Protein AF-A0A1W9J7W6-F1 (afdb_monomer)

Secondary structure (DSSP, 8-state):
-HHHHHHHHHS-TT-EEEEE-SSS---PPPHHHHHHH-S--HHHHHHHHHHHHHHHHHHHTTT--S---PBPTTT--B-PPTTEEEEEEEEE-SS-EEEEEEEEETTT-S--EEEEEES----GGGGGGT--HHHHHHHHTS-HHHHHHHHHHHHHHHHHHHHHH----GGGEEEEE-SS-TTEEEEEETTSSSS-EEEEEEEEETTEEEEEEEPPP-

Radius of gyration: 17.04 Å; Cα contacts (8 Å, |Δi|>4): 408; chains: 1; bounding box: 47×34×44 Å

Foldseek 3Di:
DVVVVVVVVFDDPQKQKFKDWLDDDDDDADPQQDVLVDDDDPVVNSLSRVQVVRQQVSVVVVVRHDDHQGQDPPLRATDDPPQKEKEKEWEDDPPTIMIMMMMGGCVQFVFKFKYKYFDDQPDPVCCVQQADPVSVVVLVVDDPVVNSVSSQLLVRQLNRVCNGPVDPRNNQWDWADDPPDRQWTKIDGRPDDDDDIWIKGWDDDDGMIMIMITGDDD

pLDDT: mean 88.75, std 11.16, range [43.78, 98.44]

Sequence (218 aa):
MQIEHLWQQILPANVCLSVCSLKDHSLPLTQAELDSIGLVGTRRLAEMASGRMMAKTALASMHIDDVDIVKDKLTGAPIWPKDIVGSITHSTDLSNSHVAAVVAKKIEISSLGIDAELAGDIHHSLWEMFLSQDELSWVNSKSNAEKSLLVRKIWGLKESAIKASGQLDMLCWRVNPTISDSDSFELIFGGGERGNSFVGKAICHDNITLAAVYPEYN

Mean predicted aligned error: 5.21 Å

Solvent-accessible surface area (backbone atoms only — not comparable to full-atom values): 12086 Å² total; per-residue (Å²): 111,76,68,58,52,56,49,60,74,49,47,64,91,77,50,34,71,25,75,49,56,83,63,94,75,87,61,78,67,50,70,67,30,45,66,42,66,54,94,67,58,72,70,59,47,51,52,56,32,48,26,48,46,25,38,48,53,16,33,42,79,72,75,46,68,98,74,75,65,30,38,38,88,87,79,63,44,74,44,63,60,89,68,43,31,48,31,61,27,64,29,78,60,98,88,52,39,42,30,33,9,39,32,33,48,30,89,83,44,84,36,32,10,39,25,44,44,60,71,68,79,78,56,76,89,52,43,76,72,47,40,46,74,66,50,45,51,56,44,68,74,47,55,75,74,54,27,56,52,50,54,51,40,53,48,26,37,37,54,1,43,23,61,33,68,69,52,81,59,38,65,43,49,39,79,42,80,43,94,89,37,96,44,36,29,42,34,33,36,72,75,66,84,92,49,74,58,28,42,27,23,37,52,76,55,95,59,35,35,41,13,26,22,31,63,73,80,133

Structure (mmCIF, N/CA/C/O backbone):
data_AF-A0A1W9J7W6-F1
#
_entry.id   AF-A0A1W9J7W6-F1
#
loop_
_atom_site.group_PDB
_atom_site.id
_atom_site.type_symbol
_atom_site.label_atom_id
_atom_site.label_alt_id
_atom_site.label_comp_id
_atom_site.label_asym_id
_atom_site.label_entity_id
_atom_site.label_seq_id
_atom_site.pdbx_PDB_ins_code
_atom_site.Cartn_x
_atom_site.Cartn_y
_atom_site.Cartn_z
_atom_site.occupancy
_atom_site.B_iso_or_equiv
_atom_site.auth_seq_id
_atom_site.auth_comp_id
_atom_site.auth_asym_id
_atom_site.auth_atom_id
_atom_site.pdbx_PDB_model_num
ATOM 1 N N . MET A 1 1 ? 13.316 -10.293 7.315 1.00 58.56 1 MET A N 1
ATOM 2 C CA . MET A 1 1 ? 12.831 -11.431 8.126 1.00 58.56 1 MET A CA 1
ATOM 3 C C . MET A 1 1 ? 11.616 -11.081 8.983 1.00 58.56 1 MET A C 1
ATOM 5 O O . MET A 1 1 ? 10.556 -11.566 8.635 1.00 58.56 1 MET A O 1
ATOM 9 N N . GLN A 1 2 ? 11.678 -10.231 10.022 1.00 80.69 2 GLN A N 1
ATOM 10 C CA . GLN A 1 2 ? 10.476 -9.979 10.852 1.00 80.69 2 GLN A CA 1
ATOM 11 C C . GLN A 1 2 ? 9.353 -9.222 10.109 1.00 80.69 2 GLN A C 1
ATOM 13 O O . GLN A 1 2 ? 8.207 -9.648 10.144 1.00 80.69 2 GLN A O 1
ATOM 18 N N . ILE A 1 3 ? 9.672 -8.148 9.377 1.00 86.94 3 ILE A N 1
ATOM 19 C CA . ILE A 1 3 ? 8.653 -7.331 8.686 1.00 86.94 3 ILE A CA 1
ATOM 20 C C . ILE A 1 3 ? 8.024 -8.011 7.463 1.00 86.94 3 ILE A C 1
ATOM 22 O O . ILE A 1 3 ? 6.862 -7.797 7.143 1.00 86.94 3 ILE A O 1
ATOM 26 N N . GLU A 1 4 ? 8.793 -8.857 6.786 1.00 90.88 4 GLU A N 1
ATOM 27 C CA . GLU A 1 4 ? 8.318 -9.659 5.660 1.00 90.88 4 GLU A CA 1
ATOM 28 C C . GLU A 1 4 ? 7.249 -10.655 6.116 1.00 90.88 4 GLU A C 1
ATOM 30 O O . GLU A 1 4 ? 6.219 -10.800 5.466 1.00 90.88 4 GLU A O 1
ATOM 35 N N . HIS A 1 5 ? 7.451 -11.265 7.287 1.00 91.81 5 HIS A N 1
ATOM 36 C CA . HIS A 1 5 ? 6.466 -12.153 7.888 1.00 91.81 5 HIS A CA 1
ATOM 37 C C . HIS A 1 5 ? 5.154 -11.426 8.222 1.00 91.81 5 HIS A C 1
ATOM 39 O O . HIS A 1 5 ? 4.083 -11.974 7.989 1.00 91.81 5 HIS A O 1
ATOM 45 N N . LEU A 1 6 ? 5.216 -10.177 8.700 1.00 93.06 6 LEU A N 1
ATOM 46 C CA . LEU A 1 6 ? 4.014 -9.372 8.955 1.00 93.06 6 LEU A CA 1
ATOM 47 C C . LEU A 1 6 ? 3.230 -9.088 7.668 1.00 93.06 6 LEU A C 1
ATOM 49 O O . LEU A 1 6 ? 2.009 -9.209 7.651 1.00 93.06 6 LEU A O 1
ATOM 53 N N . TRP A 1 7 ? 3.919 -8.767 6.570 1.00 95.38 7 TRP A N 1
ATOM 54 C CA . TRP A 1 7 ? 3.267 -8.620 5.267 1.00 95.38 7 TRP A CA 1
ATOM 55 C C . TRP A 1 7 ? 2.590 -9.910 4.806 1.00 95.38 7 TRP A C 1
ATOM 57 O O . TRP A 1 7 ? 1.451 -9.871 4.348 1.00 95.38 7 TRP A O 1
ATOM 67 N N . GLN A 1 8 ? 3.257 -11.055 4.955 1.00 94.25 8 GLN A N 1
ATOM 68 C CA . GLN A 1 8 ? 2.705 -12.358 4.572 1.00 94.25 8 GLN A CA 1
ATOM 69 C C . GLN A 1 8 ? 1.417 -12.715 5.334 1.00 94.25 8 GLN A C 1
ATOM 71 O O . GLN A 1 8 ? 0.597 -13.458 4.808 1.00 94.25 8 GLN A O 1
ATOM 76 N N . GLN A 1 9 ? 1.206 -12.180 6.543 1.00 93.31 9 GLN A N 1
ATOM 77 C CA . GLN A 1 9 ? -0.033 -12.393 7.304 1.00 93.31 9 GLN A CA 1
ATOM 78 C C . GLN A 1 9 ? -1.235 -11.633 6.717 1.00 93.31 9 GLN A C 1
ATOM 80 O O . GLN A 1 9 ? -2.377 -12.086 6.841 1.00 93.31 9 GLN A O 1
ATOM 85 N N . ILE A 1 10 ? -0.992 -10.483 6.077 1.00 94.88 10 ILE A N 1
ATOM 86 C CA . ILE A 1 10 ? -2.054 -9.613 5.551 1.00 94.88 10 ILE A CA 1
ATOM 87 C C . ILE A 1 10 ? -2.259 -9.726 4.040 1.00 94.88 10 ILE A C 1
ATOM 89 O O . ILE A 1 10 ? -3.310 -9.321 3.541 1.00 94.88 10 ILE A O 1
ATOM 93 N N . LEU A 1 11 ? -1.293 -10.291 3.315 1.00 95.38 11 LEU A N 1
ATOM 94 C CA . LEU A 1 11 ? -1.350 -10.460 1.866 1.00 95.38 11 LEU A CA 1
ATOM 95 C C . LEU A 1 11 ? -1.974 -11.805 1.451 1.00 95.38 11 LEU A C 1
ATOM 97 O O . LEU A 1 11 ? -1.815 -12.809 2.146 1.00 95.38 11 LEU A O 1
ATOM 101 N N . PRO A 1 12 ? -2.646 -11.858 0.289 1.00 92.62 12 PRO A N 1
ATOM 102 C CA . PRO A 1 12 ? -3.051 -13.111 -0.341 1.00 92.62 12 PRO A CA 1
ATOM 103 C C . PRO A 1 12 ? -1.852 -13.986 -0.736 1.00 92.62 12 PRO A C 1
ATOM 105 O O . PRO A 1 12 ? -0.786 -13.477 -1.079 1.00 92.62 12 PRO A O 1
ATOM 108 N N . ALA A 1 13 ? -2.042 -15.308 -0.770 1.00 91.06 13 ALA A N 1
ATOM 109 C CA . ALA A 1 13 ? -0.972 -16.271 -1.065 1.00 91.06 13 ALA A CA 1
ATOM 110 C C . ALA A 1 13 ? -0.401 -16.175 -2.496 1.00 91.06 13 ALA A C 1
ATOM 112 O O . ALA A 1 13 ? 0.728 -16.583 -2.743 1.00 91.06 13 ALA A O 1
ATOM 113 N N . ASN A 1 14 ? -1.178 -15.646 -3.439 1.00 91.12 14 ASN A N 1
ATOM 114 C CA . ASN A 1 14 ? -0.833 -15.460 -4.852 1.00 91.12 14 ASN A CA 1
ATOM 115 C C . ASN A 1 14 ? -0.112 -14.127 -5.142 1.00 91.12 14 ASN A C 1
ATOM 117 O O . ASN A 1 14 ? 0.034 -13.743 -6.301 1.00 91.12 14 ASN A O 1
ATOM 121 N N . VAL A 1 15 ? 0.319 -13.402 -4.108 1.00 96.25 15 VAL A N 1
ATOM 122 C CA . VAL A 1 15 ? 1.053 -12.141 -4.248 1.00 96.25 15 VAL A CA 1
ATOM 123 C C . VAL A 1 15 ? 2.549 -12.368 -4.067 1.00 96.25 15 VAL A C 1
ATOM 125 O O . VAL A 1 15 ? 2.998 -12.904 -3.055 1.00 96.25 15 VAL A O 1
ATOM 128 N N . CYS A 1 16 ? 3.335 -11.872 -5.019 1.00 97.62 16 CYS A N 1
ATOM 129 C CA . CYS A 1 16 ? 4.780 -11.784 -4.888 1.00 97.62 16 CYS A CA 1
ATOM 130 C C . CYS A 1 16 ? 5.152 -10.506 -4.132 1.00 97.62 16 CYS A C 1
ATOM 132 O O . CYS A 1 16 ? 4.802 -9.402 -4.553 1.00 97.62 16 CYS A O 1
ATOM 134 N N . LEU A 1 17 ? 5.876 -10.658 -3.025 1.00 97.69 17 LEU A N 1
ATOM 135 C CA . LEU A 1 17 ? 6.319 -9.575 -2.149 1.00 97.69 17 LEU A CA 1
ATOM 136 C C . LEU A 1 17 ? 7.834 -9.391 -2.255 1.00 97.69 17 LEU A C 1
ATOM 138 O O . LEU A 1 17 ? 8.586 -10.361 -2.199 1.00 97.69 17 LEU A O 1
ATOM 142 N N . SER A 1 18 ? 8.283 -8.139 -2.303 1.00 95.31 18 SER A N 1
ATOM 143 C CA . SER A 1 18 ? 9.678 -7.774 -2.053 1.00 95.31 18 SER A CA 1
ATOM 144 C C . SER A 1 18 ? 9.743 -6.624 -1.058 1.00 95.31 18 SER A C 1
ATOM 146 O O . SER A 1 18 ? 8.987 -5.656 -1.169 1.00 95.31 18 SER A O 1
ATOM 148 N N . VAL A 1 19 ? 10.666 -6.711 -0.098 1.00 93.31 19 VAL A N 1
ATOM 149 C CA . VAL A 1 19 ? 10.875 -5.689 0.936 1.00 93.31 19 VAL A CA 1
ATOM 150 C C . VAL A 1 19 ? 12.352 -5.357 1.100 1.00 93.31 19 VAL A C 1
ATOM 152 O O . VAL A 1 19 ? 13.207 -6.238 1.030 1.00 93.31 19 VAL A O 1
ATOM 155 N N . CYS A 1 20 ? 12.657 -4.094 1.381 1.00 87.69 20 CYS A N 1
ATOM 156 C CA . CYS A 1 20 ? 13.991 -3.671 1.791 1.00 87.69 20 CYS A CA 1
ATOM 157 C C . CYS A 1 20 ? 13.926 -2.518 2.795 1.00 87.69 20 CYS A C 1
ATOM 159 O O . CYS A 1 20 ? 12.897 -1.867 2.978 1.00 87.69 20 CYS A O 1
ATOM 161 N N . SER A 1 21 ? 15.061 -2.257 3.441 1.00 81.38 21 SER A N 1
ATOM 162 C CA . SER A 1 21 ? 15.294 -0.978 4.105 1.00 81.38 21 SER A CA 1
ATOM 163 C C . SER A 1 21 ? 15.970 -0.033 3.112 1.00 81.38 21 SER A C 1
ATOM 165 O O . SER A 1 21 ? 16.772 -0.493 2.296 1.00 81.38 21 SER A O 1
ATOM 167 N N . LEU A 1 22 ? 15.697 1.278 3.173 1.00 71.69 22 LEU A N 1
ATOM 168 C CA . LEU A 1 22 ? 16.529 2.262 2.465 1.00 71.69 22 LEU A CA 1
ATOM 169 C C . LEU A 1 22 ? 17.878 2.353 3.182 1.00 71.69 22 LEU A C 1
ATOM 171 O O . LEU A 1 22 ? 18.111 3.250 3.992 1.00 71.69 22 LEU A O 1
ATOM 175 N N . LYS A 1 23 ? 18.746 1.386 2.908 1.00 58.72 23 LYS A N 1
ATOM 176 C CA . LYS A 1 23 ? 20.168 1.409 3.223 1.00 58.72 23 LYS A CA 1
ATOM 177 C C . LYS A 1 23 ? 20.884 0.996 1.947 1.00 58.72 23 LYS A C 1
ATOM 179 O O . LYS A 1 23 ? 20.928 -0.182 1.628 1.00 58.72 23 LYS A O 1
ATOM 184 N N . ASP A 1 24 ? 21.328 1.995 1.191 1.00 52.78 24 ASP A N 1
ATOM 185 C CA . ASP A 1 24 ? 22.253 1.886 0.058 1.00 52.78 24 ASP A CA 1
ATOM 186 C C . ASP A 1 24 ? 22.088 0.645 -0.833 1.00 52.78 24 ASP A C 1
ATOM 188 O O . ASP A 1 24 ? 22.956 -0.226 -0.896 1.00 52.78 24 ASP A O 1
ATOM 192 N N . HIS A 1 25 ? 20.991 0.594 -1.591 1.00 53.25 25 HIS A N 1
ATOM 193 C CA . HIS A 1 25 ? 20.869 -0.346 -2.699 1.00 53.25 25 HIS A CA 1
ATOM 194 C C . HIS A 1 25 ? 20.781 0.404 -4.029 1.00 53.25 25 HIS A C 1
ATOM 196 O O . HIS A 1 25 ? 19.901 1.237 -4.245 1.00 53.25 25 HIS A O 1
ATOM 202 N N . SER A 1 26 ? 21.702 0.081 -4.937 1.00 52.16 26 SER A N 1
ATOM 203 C CA . SER A 1 26 ? 21.757 0.568 -6.311 1.00 52.16 26 SER A CA 1
ATOM 204 C C . SER A 1 26 ? 21.281 -0.510 -7.288 1.00 52.16 26 SER A C 1
ATOM 206 O O . SER A 1 26 ? 22.022 -1.405 -7.678 1.00 52.16 26 SER A O 1
ATOM 208 N N . LEU A 1 27 ? 20.046 -0.363 -7.758 1.00 59.06 27 LEU A N 1
ATOM 209 C CA . LEU A 1 27 ? 19.722 -0.583 -9.161 1.00 59.06 27 LEU A CA 1
ATOM 210 C C . LEU A 1 27 ? 19.299 0.795 -9.665 1.00 59.06 27 LEU A C 1
ATOM 212 O O . LEU A 1 27 ? 18.329 1.349 -9.140 1.00 59.06 27 LEU A O 1
ATOM 216 N N . PRO A 1 28 ? 20.062 1.416 -10.576 1.00 76.56 28 PRO A N 1
ATOM 217 C CA . PRO A 1 28 ? 19.708 2.729 -11.074 1.00 76.56 28 PRO A CA 1
ATOM 218 C C . PRO A 1 28 ? 18.352 2.657 -11.777 1.00 76.56 28 PRO A C 1
ATOM 220 O O . PRO A 1 28 ? 18.024 1.676 -12.445 1.00 76.56 28 PRO A O 1
ATOM 223 N N . LEU A 1 29 ? 17.575 3.723 -11.615 1.00 89.12 29 LEU A N 1
ATOM 224 C CA . LEU A 1 29 ? 16.422 3.986 -12.464 1.00 89.12 29 LEU A CA 1
ATOM 225 C C . LEU A 1 29 ? 16.883 3.987 -13.923 1.00 89.12 29 LEU A C 1
ATOM 227 O O . LEU A 1 29 ? 17.935 4.553 -14.238 1.00 89.12 29 LEU A O 1
ATOM 231 N N . THR A 1 30 ? 16.104 3.379 -14.810 1.00 93.56 30 THR A N 1
ATOM 232 C CA . THR A 1 30 ? 16.376 3.494 -16.246 1.00 93.56 30 THR A CA 1
ATOM 233 C C . THR A 1 30 ? 16.103 4.919 -16.721 1.00 93.56 30 THR A C 1
ATOM 235 O O . THR A 1 30 ? 15.456 5.713 -16.030 1.00 93.56 30 THR A O 1
ATOM 238 N N . GLN A 1 31 ? 16.574 5.264 -17.922 1.00 93.94 31 GLN A N 1
ATOM 239 C CA . GLN A 1 31 ? 16.314 6.591 -18.480 1.00 93.94 31 GLN A CA 1
ATOM 240 C C . GLN A 1 31 ? 14.807 6.857 -18.621 1.00 93.94 31 GLN A C 1
ATOM 242 O O . GLN A 1 31 ? 14.344 7.931 -18.254 1.00 93.94 31 GLN A O 1
ATOM 247 N N . ALA A 1 32 ? 14.028 5.861 -19.056 1.00 95.69 32 ALA A N 1
ATOM 248 C CA . ALA A 1 32 ? 12.575 5.984 -19.164 1.00 95.69 32 ALA A CA 1
ATOM 249 C C . ALA A 1 32 ? 11.912 6.243 -17.800 1.00 95.69 32 ALA A C 1
ATOM 251 O O . ALA A 1 32 ? 11.001 7.068 -17.684 1.00 95.69 32 ALA A O 1
ATOM 252 N N . GLU A 1 33 ? 12.385 5.577 -16.742 1.00 95.94 33 GLU A N 1
ATOM 253 C CA . GLU A 1 33 ? 11.897 5.814 -15.385 1.00 95.94 33 GLU A CA 1
ATOM 254 C C . GLU A 1 33 ? 12.252 7.223 -14.905 1.00 95.94 33 GLU A C 1
ATOM 256 O O . GLU A 1 33 ? 11.359 7.930 -14.435 1.00 95.94 33 GLU A O 1
ATOM 261 N N . LEU A 1 34 ? 13.502 7.663 -15.083 1.00 94.56 34 LEU A N 1
ATOM 262 C CA . LEU A 1 34 ? 13.949 9.021 -14.747 1.00 94.56 34 LEU A CA 1
ATOM 263 C C . LEU A 1 34 ? 13.117 10.088 -15.467 1.00 94.56 34 LEU A C 1
ATOM 265 O O . LEU A 1 34 ? 12.600 11.004 -14.821 1.00 94.56 34 LEU A O 1
ATOM 269 N N . ASP A 1 35 ? 12.917 9.927 -16.773 1.00 95.56 35 ASP A N 1
ATOM 270 C CA . ASP A 1 35 ? 12.142 10.854 -17.599 1.00 95.56 35 ASP A CA 1
ATOM 271 C C . ASP A 1 35 ? 10.680 10.928 -17.137 1.00 95.56 35 ASP A C 1
ATOM 273 O O . ASP A 1 35 ? 10.084 12.007 -17.094 1.00 95.56 35 ASP A O 1
ATOM 277 N N . SER A 1 36 ? 10.093 9.792 -16.741 1.00 96.38 36 SER A N 1
ATOM 278 C CA . SER A 1 36 ? 8.725 9.750 -16.210 1.00 96.38 36 SER A CA 1
ATOM 279 C C . SER A 1 36 ? 8.600 10.392 -14.822 1.00 96.38 36 SER A C 1
ATOM 281 O O . SER A 1 36 ? 7.564 10.976 -14.494 1.00 96.38 36 SER A O 1
ATOM 283 N N . ILE A 1 37 ? 9.643 10.298 -13.990 1.00 93.69 37 ILE A N 1
ATOM 284 C CA . ILE A 1 37 ? 9.665 10.855 -12.633 1.00 93.69 37 ILE A CA 1
ATOM 285 C C . ILE A 1 37 ? 9.761 12.381 -12.685 1.00 93.69 37 ILE A C 1
ATOM 287 O O . ILE A 1 37 ? 9.002 13.049 -11.971 1.00 93.69 37 ILE A O 1
ATOM 291 N N . GLY A 1 38 ? 10.629 12.907 -13.552 1.00 91.31 38 GLY A N 1
ATOM 292 C CA . GLY A 1 38 ? 10.946 14.329 -13.645 1.00 91.31 38 GLY A CA 1
ATOM 293 C C . GLY A 1 38 ? 11.847 14.814 -12.503 1.00 91.31 38 GLY A C 1
ATOM 294 O O . GLY A 1 38 ? 12.512 14.033 -11.825 1.00 91.31 38 GLY A O 1
ATOM 295 N N . LEU A 1 39 ? 11.877 16.130 -12.282 1.00 91.94 39 LEU A N 1
ATOM 296 C CA . LEU A 1 39 ? 12.694 16.735 -11.228 1.00 91.94 39 LEU A CA 1
ATOM 297 C C . LEU A 1 39 ? 12.044 16.543 -9.853 1.00 91.94 39 LEU A C 1
ATOM 299 O O . LEU A 1 39 ? 10.952 17.046 -9.594 1.00 91.94 39 LEU A O 1
ATOM 303 N N . VAL A 1 40 ? 12.745 15.849 -8.957 1.00 91.69 40 VAL A N 1
ATOM 304 C CA . VAL A 1 40 ? 12.354 15.642 -7.557 1.00 91.69 40 VAL A CA 1
ATOM 305 C C . VAL A 1 40 ? 13.575 15.787 -6.646 1.00 91.69 40 VAL A C 1
ATOM 307 O O . VAL A 1 40 ? 14.711 15.610 -7.082 1.00 91.69 40 VAL A O 1
ATOM 310 N N . GLY A 1 41 ? 13.362 16.114 -5.369 1.00 90.62 41 GLY A N 1
ATOM 311 C CA . GLY A 1 41 ? 14.454 16.202 -4.394 1.00 90.62 41 GLY A CA 1
ATOM 312 C C . GLY A 1 41 ? 15.118 14.845 -4.120 1.00 90.62 41 GLY A C 1
ATOM 313 O O . GLY A 1 41 ? 14.499 13.796 -4.291 1.00 90.62 41 GLY A O 1
ATOM 314 N N . THR A 1 42 ? 16.359 14.862 -3.625 1.00 87.69 42 THR A N 1
ATOM 315 C CA . THR A 1 42 ? 17.198 13.664 -3.419 1.00 87.69 42 THR A CA 1
ATOM 316 C C . THR A 1 42 ? 16.509 12.563 -2.612 1.00 87.69 42 THR A C 1
ATOM 318 O O . THR A 1 42 ? 16.531 11.401 -3.011 1.00 87.69 42 THR A O 1
ATOM 321 N N . ARG A 1 43 ? 15.844 12.922 -1.506 1.00 84.69 43 ARG A N 1
ATOM 322 C CA . ARG A 1 43 ? 15.106 11.957 -0.674 1.00 84.69 43 ARG A CA 1
ATOM 323 C C . ARG A 1 43 ? 13.987 11.274 -1.459 1.00 84.69 43 ARG A C 1
ATOM 325 O O . ARG A 1 43 ? 13.878 10.053 -1.435 1.00 84.69 43 ARG A O 1
ATOM 332 N N . ARG A 1 44 ? 13.197 12.056 -2.200 1.00 88.19 44 ARG A N 1
ATOM 333 C CA . ARG A 1 44 ? 12.094 11.526 -3.004 1.00 88.19 44 ARG A CA 1
ATOM 334 C C . ARG A 1 44 ? 12.602 10.633 -4.132 1.00 88.19 44 ARG A C 1
ATOM 336 O O . ARG A 1 44 ? 12.004 9.599 -4.408 1.00 88.19 44 ARG A O 1
ATOM 343 N N . LEU A 1 45 ? 13.718 11.001 -4.758 1.00 89.75 45 LEU A N 1
ATOM 344 C CA . LEU A 1 45 ? 14.353 10.168 -5.774 1.00 89.75 45 LEU A CA 1
ATOM 345 C C . LEU A 1 45 ? 14.774 8.807 -5.200 1.00 89.75 45 LEU A C 1
ATOM 347 O O . LEU A 1 45 ? 14.520 7.784 -5.831 1.00 89.75 45 LEU A O 1
ATOM 351 N N . ALA A 1 46 ? 15.347 8.784 -3.992 1.00 87.44 46 ALA A N 1
ATOM 352 C CA . ALA A 1 46 ? 15.755 7.550 -3.318 1.00 87.44 46 ALA A CA 1
ATOM 353 C C . ALA A 1 46 ? 14.561 6.632 -2.991 1.00 87.44 46 ALA A C 1
ATOM 355 O O . ALA A 1 46 ? 14.631 5.425 -3.234 1.00 87.44 46 ALA A O 1
ATOM 356 N N . GLU A 1 47 ? 13.447 7.196 -2.510 1.00 89.00 47 GLU A N 1
ATOM 357 C CA . GLU A 1 47 ? 12.187 6.464 -2.293 1.00 89.00 47 GLU A CA 1
ATOM 358 C C . GLU A 1 47 ? 11.664 5.852 -3.598 1.00 89.00 47 GLU A C 1
ATOM 360 O O . GLU A 1 47 ? 11.336 4.667 -3.659 1.00 89.00 47 GLU A O 1
ATOM 365 N N . MET A 1 48 ? 11.630 6.651 -4.668 1.00 90.75 48 MET A N 1
ATOM 366 C CA . MET A 1 48 ? 11.124 6.230 -5.974 1.00 90.75 48 MET A CA 1
ATOM 367 C C . MET A 1 48 ? 12.010 5.180 -6.651 1.00 90.75 48 MET A C 1
ATOM 369 O O . MET A 1 48 ? 11.475 4.306 -7.339 1.00 90.75 48 MET A O 1
ATOM 373 N N . ALA A 1 49 ? 13.328 5.251 -6.454 1.00 91.38 49 ALA A N 1
ATOM 374 C CA . ALA A 1 49 ? 14.291 4.260 -6.927 1.00 91.38 49 ALA A CA 1
ATOM 375 C C . ALA A 1 49 ? 14.164 2.941 -6.161 1.00 91.38 49 ALA A C 1
ATOM 377 O O . ALA A 1 49 ? 14.011 1.886 -6.772 1.00 91.38 49 ALA A O 1
ATOM 378 N N . SER A 1 50 ? 14.130 3.002 -4.831 1.00 90.69 50 SER A N 1
ATOM 379 C CA . SER A 1 50 ? 14.020 1.807 -3.986 1.00 90.69 50 SER A CA 1
ATOM 380 C C . SER A 1 50 ? 12.683 1.098 -4.185 1.00 90.69 50 SER A C 1
ATOM 382 O O . SER A 1 50 ? 12.637 -0.127 -4.275 1.00 90.69 50 SER A O 1
ATOM 384 N N . GLY A 1 51 ? 11.595 1.859 -4.338 1.00 93.50 51 GLY A N 1
ATOM 385 C CA . GLY A 1 51 ? 10.279 1.301 -4.644 1.00 93.50 51 GLY A CA 1
ATOM 386 C C . GLY A 1 51 ? 10.266 0.533 -5.966 1.00 93.50 51 GLY A C 1
ATOM 387 O O . GLY A 1 51 ? 9.761 -0.586 -6.023 1.00 93.50 51 GLY A O 1
ATOM 388 N N . ARG A 1 52 ? 10.877 1.095 -7.018 1.00 94.44 52 ARG A N 1
ATOM 389 C CA . ARG A 1 52 ? 10.998 0.427 -8.326 1.00 94.44 52 ARG A CA 1
ATOM 390 C C . ARG A 1 52 ? 11.920 -0.773 -8.287 1.00 94.44 52 ARG A C 1
ATOM 392 O O . ARG A 1 52 ? 11.614 -1.773 -8.921 1.00 94.44 52 ARG A O 1
ATOM 399 N N . MET A 1 53 ? 12.999 -0.706 -7.517 1.00 93.25 53 MET A N 1
ATOM 400 C CA . MET A 1 53 ? 13.858 -1.859 -7.284 1.00 93.25 53 MET A CA 1
ATOM 401 C C . MET A 1 53 ? 13.059 -3.014 -6.679 1.00 93.25 53 MET A C 1
ATOM 403 O O . MET A 1 53 ? 13.077 -4.106 -7.231 1.00 93.25 53 MET A O 1
ATOM 407 N N . MET A 1 54 ? 12.312 -2.771 -5.597 1.00 94.50 54 MET A N 1
ATOM 408 C CA . MET A 1 54 ? 11.481 -3.809 -4.976 1.00 94.50 54 MET A CA 1
ATOM 409 C C . MET A 1 54 ? 10.408 -4.323 -5.928 1.00 94.50 54 MET A C 1
ATOM 411 O O . MET A 1 54 ? 10.158 -5.522 -5.981 1.00 94.50 54 MET A O 1
ATOM 415 N N . ALA A 1 55 ? 9.808 -3.439 -6.720 1.00 96.44 55 ALA A N 1
ATOM 416 C CA . ALA A 1 55 ? 8.820 -3.837 -7.708 1.00 96.44 55 ALA A CA 1
ATOM 417 C C . ALA A 1 55 ? 9.425 -4.737 -8.801 1.00 96.44 55 ALA A C 1
ATOM 419 O O . ALA A 1 55 ? 8.846 -5.775 -9.111 1.00 96.44 55 ALA A O 1
ATOM 420 N N . LYS A 1 56 ? 10.617 -4.411 -9.319 1.00 96.19 56 LYS A N 1
ATOM 421 C CA . LYS A 1 56 ? 11.349 -5.257 -10.278 1.00 96.19 56 LYS A CA 1
ATOM 422 C C . LYS A 1 56 ? 11.776 -6.589 -9.660 1.00 96.19 56 LYS A C 1
ATOM 424 O O . LYS A 1 56 ? 11.612 -7.617 -10.300 1.00 96.19 56 LYS A O 1
ATOM 429 N N . THR A 1 57 ? 12.231 -6.605 -8.407 1.00 95.06 57 THR A N 1
ATOM 430 C CA . THR A 1 57 ? 12.539 -7.854 -7.687 1.00 95.06 57 THR A CA 1
ATOM 431 C C . THR A 1 57 ? 11.299 -8.738 -7.532 1.00 95.06 57 THR A C 1
ATOM 433 O O . THR A 1 57 ? 11.366 -9.947 -7.751 1.00 95.06 57 THR A O 1
ATOM 436 N N . ALA A 1 58 ? 10.149 -8.148 -7.196 1.00 96.69 58 ALA A N 1
ATOM 437 C CA . ALA A 1 58 ? 8.897 -8.886 -7.089 1.00 96.69 58 ALA A CA 1
ATOM 438 C C . ALA A 1 58 ? 8.445 -9.431 -8.462 1.00 96.69 58 ALA A C 1
ATOM 440 O O . ALA A 1 58 ? 8.016 -10.579 -8.548 1.00 96.69 58 ALA A O 1
ATOM 441 N N . LEU A 1 59 ? 8.620 -8.667 -9.547 1.00 97.88 59 LEU A N 1
ATOM 442 C CA . LEU A 1 59 ? 8.354 -9.115 -10.924 1.00 97.88 59 LEU A CA 1
ATOM 443 C C . LEU A 1 59 ? 9.292 -10.243 -11.379 1.00 97.88 59 LEU A C 1
ATOM 445 O O . LEU A 1 59 ? 8.828 -11.211 -11.982 1.00 97.88 59 LEU A O 1
ATOM 449 N N . ALA A 1 60 ? 10.576 -10.181 -11.024 1.00 96.62 60 ALA A N 1
ATOM 450 C CA . ALA A 1 60 ? 11.551 -11.227 -11.335 1.00 96.62 60 ALA A CA 1
ATOM 451 C C . ALA A 1 60 ? 11.161 -12.580 -10.709 1.00 96.62 60 ALA A C 1
ATOM 453 O O . ALA A 1 60 ? 11.353 -13.633 -11.317 1.00 96.62 60 ALA A O 1
ATOM 454 N N . SER A 1 61 ? 10.510 -12.576 -9.536 1.00 95.88 61 SER A N 1
ATOM 455 C CA . SER A 1 61 ? 9.959 -13.804 -8.932 1.00 95.88 61 SER A CA 1
ATOM 456 C C . SER A 1 61 ? 8.820 -14.440 -9.747 1.00 95.88 61 SER A C 1
ATOM 458 O O . SER A 1 61 ? 8.516 -15.618 -9.572 1.00 95.88 61 SER A O 1
ATOM 460 N N . MET A 1 62 ? 8.222 -13.679 -10.669 1.00 96.31 62 MET A N 1
ATOM 461 C CA . MET A 1 62 ? 7.242 -14.140 -11.656 1.00 96.31 62 MET A CA 1
ATOM 462 C C . MET A 1 62 ? 7.866 -14.401 -13.038 1.00 96.31 62 MET A C 1
ATOM 464 O O . MET A 1 62 ? 7.125 -14.617 -13.998 1.00 96.31 62 MET A O 1
ATOM 468 N N . HIS A 1 63 ? 9.200 -14.378 -13.149 1.00 96.69 63 HIS A N 1
ATOM 469 C CA . HIS A 1 63 ? 9.953 -14.470 -14.406 1.00 96.69 63 HIS A CA 1
ATOM 470 C C . HIS A 1 63 ? 9.661 -13.322 -15.387 1.00 96.69 63 HIS A C 1
ATOM 472 O O . HIS A 1 63 ? 9.607 -13.525 -16.602 1.00 96.69 63 HIS A O 1
ATOM 478 N N . ILE A 1 64 ? 9.428 -12.120 -14.852 1.00 96.94 64 ILE A N 1
ATOM 479 C CA . ILE A 1 64 ? 9.264 -10.887 -15.625 1.00 96.94 64 ILE A CA 1
ATOM 480 C C . ILE A 1 64 ? 10.459 -9.984 -15.322 1.00 96.94 64 ILE A C 1
ATOM 482 O O . ILE A 1 64 ? 10.480 -9.276 -14.316 1.00 96.94 64 ILE A O 1
ATOM 486 N N . ASP A 1 65 ? 11.443 -10.021 -16.212 1.00 93.88 65 ASP A N 1
ATOM 487 C CA . ASP A 1 65 ? 12.695 -9.271 -16.115 1.00 93.88 65 ASP A CA 1
ATOM 488 C C . ASP A 1 65 ? 12.751 -8.140 -17.160 1.00 93.88 65 ASP A C 1
ATOM 490 O O . ASP A 1 65 ? 11.911 -8.068 -18.057 1.00 93.88 65 ASP A O 1
ATOM 494 N N . ASP A 1 66 ? 13.740 -7.247 -17.043 1.00 89.56 66 ASP A N 1
ATOM 495 C CA . ASP A 1 66 ? 14.043 -6.182 -18.018 1.00 89.56 66 ASP A CA 1
ATOM 496 C C . ASP A 1 66 ? 12.855 -5.271 -18.393 1.00 89.56 66 ASP A C 1
ATOM 498 O O . ASP A 1 66 ? 12.698 -4.841 -19.538 1.00 89.56 66 ASP A O 1
ATOM 502 N N . VAL A 1 67 ? 12.018 -4.937 -17.405 1.00 94.19 67 VAL A N 1
ATOM 503 C CA . VAL A 1 67 ? 10.882 -4.017 -17.564 1.00 94.19 67 VAL A CA 1
ATOM 504 C C . VAL A 1 67 ? 11.094 -2.685 -16.849 1.00 94.19 67 VAL A C 1
ATOM 506 O O . VAL A 1 67 ? 11.648 -2.612 -15.749 1.00 94.19 67 VAL A O 1
ATOM 509 N N . ASP A 1 68 ? 10.582 -1.622 -17.466 1.00 95.50 68 ASP A N 1
ATOM 510 C CA . ASP A 1 68 ? 10.509 -0.288 -16.877 1.00 95.50 68 ASP A CA 1
ATOM 511 C C . ASP A 1 68 ? 9.190 -0.086 -16.137 1.00 95.50 68 ASP A C 1
ATOM 513 O O . ASP A 1 68 ? 8.118 -0.413 -16.649 1.00 95.50 68 ASP A O 1
ATOM 517 N N . ILE A 1 69 ? 9.258 0.528 -14.955 1.00 96.81 69 ILE A N 1
ATOM 518 C CA . ILE A 1 69 ? 8.078 0.898 -14.170 1.00 96.81 69 ILE A CA 1
ATOM 519 C C . ILE A 1 69 ? 7.966 2.422 -14.177 1.00 96.81 69 ILE A C 1
ATOM 521 O O . ILE A 1 69 ? 8.350 3.136 -13.240 1.00 96.81 69 ILE A O 1
ATOM 525 N N . VAL A 1 70 ? 7.470 2.952 -15.289 1.00 97.38 70 VAL A N 1
ATOM 526 C CA . VAL A 1 70 ? 7.313 4.398 -15.475 1.00 97.38 70 VAL A CA 1
ATOM 527 C C . VAL A 1 70 ? 6.169 4.947 -14.619 1.00 97.38 70 VAL A C 1
ATOM 529 O O . VAL A 1 70 ? 5.215 4.247 -14.285 1.00 97.38 70 VAL A O 1
ATOM 532 N N . LYS A 1 71 ? 6.278 6.215 -14.220 1.00 96.62 71 LYS A N 1
ATOM 533 C CA . LYS A 1 71 ? 5.209 6.937 -13.522 1.00 96.62 71 LYS A CA 1
ATOM 534 C C . LYS A 1 71 ? 4.178 7.433 -14.537 1.00 96.62 71 LYS A C 1
ATOM 536 O O . LYS A 1 71 ? 4.540 8.129 -15.486 1.00 96.62 71 LYS A O 1
ATOM 541 N N . ASP A 1 72 ? 2.906 7.139 -14.306 1.00 95.06 72 ASP A N 1
ATOM 542 C CA . ASP A 1 72 ? 1.811 7.734 -15.062 1.00 95.06 72 ASP A CA 1
ATOM 543 C C . ASP A 1 72 ? 1.745 9.251 -14.814 1.00 95.06 72 ASP A C 1
ATOM 545 O O . ASP A 1 72 ? 1.833 9.723 -13.678 1.00 95.06 72 ASP A O 1
ATOM 549 N N . LYS A 1 73 ? 1.612 10.039 -15.885 1.00 91.56 73 LYS A N 1
ATOM 550 C CA . LYS A 1 73 ? 1.694 11.507 -15.801 1.00 91.56 73 LYS A CA 1
ATOM 551 C C . LYS A 1 73 ? 0.452 12.153 -15.193 1.00 91.56 73 LYS A C 1
ATOM 553 O O . LYS A 1 73 ? 0.565 13.257 -14.668 1.00 91.56 73 LYS A O 1
ATOM 558 N N . LEU A 1 74 ? -0.708 11.506 -15.302 1.00 89.94 74 LEU A N 1
ATOM 559 C CA . LEU A 1 74 ? -1.981 12.056 -14.840 1.00 89.94 74 LEU A CA 1
ATOM 560 C C . LEU A 1 74 ? -2.250 11.672 -13.385 1.00 89.94 74 LEU A C 1
ATOM 562 O O . LEU A 1 74 ? -2.625 12.514 -12.577 1.00 89.94 74 LEU A O 1
ATOM 566 N N . THR A 1 75 ? -2.046 10.400 -13.064 1.00 90.06 75 THR A N 1
ATOM 567 C CA . THR A 1 75 ? -2.385 9.810 -11.764 1.00 90.06 75 THR A CA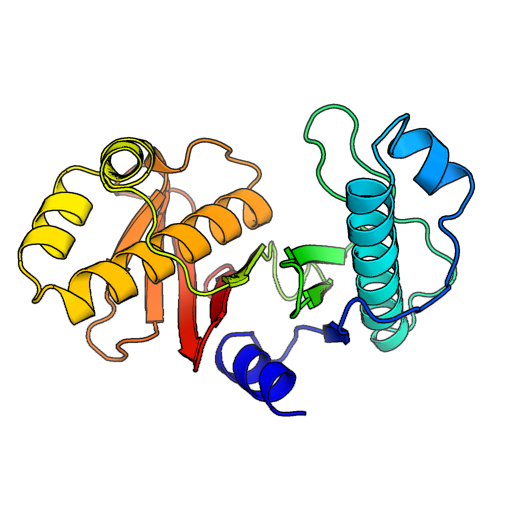 1
ATOM 568 C C . THR A 1 75 ? -1.194 9.751 -10.813 1.00 90.06 75 THR A C 1
ATOM 570 O O . THR A 1 75 ? -1.373 9.665 -9.603 1.00 90.06 75 THR A O 1
ATOM 573 N N . GLY A 1 76 ? 0.037 9.773 -11.336 1.00 91.50 76 GLY A N 1
ATOM 574 C CA . GLY A 1 76 ? 1.247 9.548 -10.546 1.00 91.50 76 GLY A CA 1
ATOM 575 C C . GLY A 1 76 ? 1.482 8.084 -10.156 1.00 91.50 76 GLY A C 1
ATOM 576 O O . GLY A 1 76 ? 2.500 7.793 -9.523 1.00 91.50 76 GLY A O 1
ATOM 577 N N . ALA A 1 77 ? 0.586 7.166 -10.534 1.00 93.50 77 ALA A N 1
ATOM 578 C CA . ALA A 1 77 ? 0.698 5.747 -10.222 1.00 93.50 77 ALA A CA 1
ATOM 579 C C . ALA A 1 77 ? 1.807 5.065 -11.052 1.00 93.50 77 ALA A C 1
ATOM 581 O O . ALA A 1 77 ? 2.105 5.500 -12.168 1.00 93.50 77 ALA A O 1
ATOM 582 N N . PRO A 1 78 ? 2.437 3.991 -10.546 1.00 96.12 78 PRO A N 1
ATOM 583 C CA . PRO A 1 78 ? 3.301 3.140 -11.359 1.00 96.12 78 PRO A CA 1
ATOM 584 C C . PRO A 1 78 ? 2.507 2.475 -12.492 1.00 96.12 78 PRO A C 1
ATOM 586 O O . PRO A 1 78 ? 1.426 1.936 -12.259 1.00 96.12 78 PRO A O 1
ATOM 589 N N . ILE A 1 79 ? 3.054 2.475 -13.706 1.00 97.00 79 ILE A N 1
ATOM 590 C CA . ILE A 1 79 ? 2.510 1.703 -14.826 1.00 97.00 79 ILE A CA 1
ATOM 591 C C . ILE A 1 79 ? 3.122 0.303 -14.774 1.00 97.00 79 ILE A C 1
ATOM 593 O O . ILE A 1 79 ? 4.333 0.137 -14.914 1.00 97.00 79 ILE A O 1
ATOM 597 N N . TRP A 1 80 ? 2.271 -0.696 -14.553 1.00 97.56 80 TRP A N 1
ATOM 598 C CA . TRP A 1 80 ? 2.661 -2.101 -14.467 1.00 97.56 80 TRP A CA 1
ATOM 599 C C . TRP A 1 80 ? 2.742 -2.760 -15.851 1.00 97.56 80 TRP A C 1
ATOM 601 O O . TRP A 1 80 ? 2.033 -2.337 -16.771 1.00 97.56 80 TRP A O 1
ATOM 611 N N . PRO A 1 81 ? 3.558 -3.821 -16.011 1.00 97.50 81 PRO A N 1
ATOM 612 C CA . PRO A 1 81 ? 3.531 -4.655 -17.206 1.00 97.50 81 PRO A CA 1
ATOM 613 C C . PRO A 1 81 ? 2.126 -5.182 -17.514 1.00 97.50 81 PRO A C 1
ATOM 615 O O . PRO A 1 81 ? 1.262 -5.290 -16.640 1.00 97.50 81 PRO A O 1
ATOM 618 N N . LYS A 1 82 ? 1.902 -5.546 -18.778 1.00 96.31 82 LYS A N 1
ATOM 619 C CA . LYS A 1 82 ? 0.623 -6.105 -19.219 1.00 96.31 82 LYS A CA 1
ATOM 620 C C . LYS A 1 82 ? 0.234 -7.309 -18.349 1.00 96.31 82 LYS A C 1
ATOM 622 O O . LYS A 1 82 ? 1.070 -8.152 -18.047 1.00 96.31 82 LYS A O 1
ATOM 627 N N . ASP A 1 83 ? -1.047 -7.381 -17.990 1.00 96.31 83 ASP A N 1
ATOM 628 C CA . ASP A 1 83 ? -1.649 -8.462 -17.197 1.00 96.31 83 ASP A CA 1
ATOM 629 C C . ASP A 1 83 ? -1.100 -8.592 -15.761 1.00 96.31 83 ASP A C 1
ATOM 631 O O . ASP A 1 83 ? -1.410 -9.564 -15.071 1.00 96.31 83 ASP A O 1
ATOM 635 N N . ILE A 1 84 ? -0.368 -7.582 -15.278 1.00 98.00 84 ILE A N 1
ATOM 636 C CA . ILE A 1 84 ? 0.109 -7.468 -13.898 1.00 98.00 84 ILE A CA 1
ATOM 637 C C . ILE A 1 84 ? -0.597 -6.318 -13.183 1.00 98.00 84 ILE A C 1
ATOM 639 O O . ILE A 1 84 ? -0.885 -5.269 -13.762 1.00 98.00 84 ILE A O 1
ATOM 643 N N . VAL A 1 85 ? -0.862 -6.526 -11.898 1.00 97.38 85 VAL A N 1
ATOM 6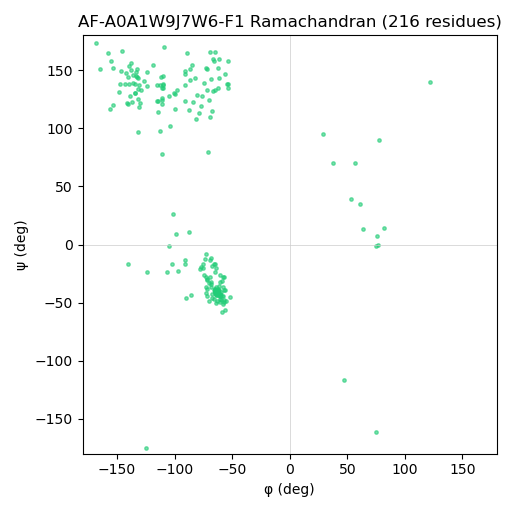44 C CA . VAL A 1 85 ? -1.225 -5.471 -10.952 1.00 97.38 85 VAL A CA 1
ATOM 645 C C . VAL A 1 85 ? -0.189 -5.419 -9.843 1.00 97.38 85 VAL A C 1
ATOM 647 O O . VAL A 1 85 ? 0.461 -6.421 -9.544 1.00 97.38 85 VAL A O 1
ATOM 650 N N . GLY A 1 86 ? -0.044 -4.260 -9.213 1.00 97.56 86 GLY A N 1
ATOM 651 C CA . GLY A 1 86 ? 0.864 -4.117 -8.092 1.00 97.56 86 GLY A CA 1
ATOM 652 C C . GLY A 1 86 ? 0.680 -2.817 -7.333 1.00 97.56 86 GLY A C 1
ATOM 653 O O . GLY A 1 86 ? -0.055 -1.920 -7.746 1.00 97.56 86 GLY A O 1
ATOM 654 N N . SER A 1 87 ? 1.396 -2.718 -6.221 1.00 98.38 87 SER A N 1
ATOM 655 C CA . SER A 1 87 ? 1.445 -1.522 -5.389 1.00 98.38 87 SER A CA 1
ATOM 656 C C . SER A 1 87 ? 2.826 -1.377 -4.764 1.00 98.38 87 SER A C 1
ATOM 658 O O . SER A 1 87 ? 3.513 -2.361 -4.496 1.00 98.38 87 SER A O 1
ATOM 660 N N . ILE A 1 88 ? 3.231 -0.130 -4.533 1.00 97.25 88 ILE A N 1
ATOM 661 C CA . ILE A 1 88 ? 4.509 0.233 -3.917 1.00 97.25 88 ILE A CA 1
ATOM 662 C C . ILE A 1 88 ? 4.207 1.102 -2.699 1.00 97.25 88 ILE A C 1
ATOM 664 O O . ILE A 1 88 ? 3.399 2.028 -2.780 1.00 97.25 88 ILE A O 1
ATOM 668 N N . THR A 1 89 ? 4.888 0.840 -1.589 1.00 96.12 89 THR A N 1
ATOM 669 C CA . THR A 1 89 ? 4.863 1.697 -0.402 1.00 96.12 89 THR A CA 1
ATOM 670 C C . THR A 1 89 ? 6.273 1.957 0.114 1.00 96.12 89 THR A C 1
ATOM 672 O O . THR A 1 89 ? 7.188 1.154 -0.081 1.00 96.12 89 THR A O 1
ATOM 675 N N . HIS A 1 90 ? 6.452 3.106 0.750 1.00 92.25 90 HIS A N 1
ATOM 676 C CA . HIS A 1 90 ? 7.676 3.493 1.430 1.00 92.25 90 HIS A CA 1
ATOM 677 C C . HIS A 1 90 ? 7.300 4.263 2.690 1.00 92.25 90 HIS A C 1
ATOM 679 O O . HIS A 1 90 ? 6.430 5.124 2.654 1.00 92.25 90 HIS A O 1
ATOM 685 N N . SER A 1 91 ? 8.000 3.985 3.780 1.00 89.06 91 SER A N 1
ATOM 686 C CA . SER A 1 91 ? 7.883 4.716 5.032 1.00 89.06 91 SER A CA 1
ATOM 687 C C . SER A 1 91 ? 9.280 5.071 5.502 1.00 89.06 91 SER A C 1
ATOM 689 O O . SER A 1 91 ? 10.119 4.182 5.666 1.00 89.06 91 SER A O 1
ATOM 691 N N . THR A 1 92 ? 9.573 6.365 5.623 1.00 77.31 92 THR A N 1
ATOM 692 C CA . THR A 1 92 ? 10.942 6.854 5.824 1.00 77.31 92 THR A CA 1
ATOM 693 C C . THR A 1 92 ? 11.010 7.865 6.965 1.00 77.31 92 THR A C 1
ATOM 695 O O . THR A 1 92 ? 10.334 8.892 6.947 1.00 77.31 92 THR A O 1
ATOM 698 N N . ASP A 1 93 ? 11.874 7.608 7.944 1.00 76.62 93 ASP A N 1
ATOM 699 C CA . ASP A 1 93 ? 12.340 8.586 8.927 1.00 76.62 93 ASP A CA 1
ATOM 700 C C . ASP A 1 93 ? 13.883 8.664 8.926 1.00 76.62 93 ASP A C 1
ATOM 702 O O . ASP A 1 93 ? 14.551 8.089 8.064 1.00 76.62 93 ASP A O 1
ATOM 706 N N . LEU A 1 94 ? 14.466 9.447 9.839 1.00 66.56 94 LEU A N 1
ATOM 707 C CA . LEU A 1 94 ? 15.921 9.664 9.912 1.00 66.56 94 LEU A CA 1
ATOM 708 C C . LEU A 1 94 ? 16.724 8.414 10.327 1.00 66.56 94 LEU A C 1
ATOM 710 O O . LEU A 1 94 ? 17.936 8.375 10.132 1.00 66.56 94 LEU A O 1
ATOM 714 N N . SER A 1 95 ? 16.075 7.424 10.930 1.00 70.38 95 SER A N 1
ATOM 715 C CA . SER A 1 95 ? 16.671 6.258 11.594 1.00 70.38 95 SER A CA 1
ATOM 716 C C . SER A 1 95 ? 16.173 4.915 11.052 1.00 70.38 95 SER A C 1
ATOM 718 O O . SER A 1 95 ? 16.869 3.902 11.164 1.00 70.38 95 SER A O 1
ATOM 720 N N . ASN A 1 96 ? 14.985 4.904 10.454 1.00 73.81 96 ASN A N 1
ATOM 721 C CA . ASN A 1 96 ? 14.281 3.732 9.990 1.00 73.81 96 ASN A CA 1
ATOM 722 C C . ASN A 1 96 ? 13.629 4.020 8.643 1.00 73.81 96 ASN A C 1
ATOM 724 O O . ASN A 1 96 ? 13.055 5.078 8.389 1.00 73.81 96 ASN A O 1
ATOM 728 N N . SER A 1 97 ? 13.735 3.050 7.757 1.00 83.50 97 SER A N 1
ATOM 729 C CA . SER A 1 97 ? 13.238 3.166 6.409 1.00 83.50 97 SER A CA 1
ATOM 730 C C . SER A 1 97 ? 12.792 1.799 5.939 1.00 83.50 97 SER A C 1
ATOM 732 O O . SER A 1 97 ? 13.508 0.806 6.093 1.00 83.50 97 SER A O 1
ATOM 734 N N . HIS A 1 98 ? 11.593 1.758 5.384 1.00 88.88 98 HIS A N 1
ATOM 735 C CA . HIS A 1 98 ? 10.951 0.543 4.922 1.00 88.88 98 HIS A CA 1
ATOM 736 C C . HIS A 1 98 ? 10.364 0.791 3.549 1.00 88.88 98 HIS A C 1
ATOM 738 O O . HIS A 1 98 ? 9.670 1.782 3.337 1.00 88.88 98 HIS A O 1
ATOM 744 N N . VAL A 1 99 ? 10.647 -0.104 2.616 1.00 92.44 99 VAL A N 1
ATOM 745 C CA . VAL A 1 99 ? 10.104 -0.065 1.265 1.00 92.44 99 VAL A CA 1
ATOM 746 C C . VAL A 1 99 ? 9.589 -1.449 0.940 1.00 92.44 99 VAL A C 1
ATOM 748 O O . VAL A 1 99 ? 10.271 -2.447 1.174 1.00 92.44 99 VAL A O 1
ATOM 751 N N . ALA A 1 100 ? 8.385 -1.507 0.393 1.00 95.31 100 ALA A N 1
ATOM 752 C CA . ALA A 1 100 ? 7.790 -2.747 -0.059 1.00 95.31 100 ALA A CA 1
ATOM 753 C C . ALA A 1 100 ? 7.130 -2.547 -1.417 1.00 95.31 100 ALA A C 1
ATOM 755 O O . ALA A 1 100 ? 6.570 -1.488 -1.712 1.00 95.31 100 ALA A O 1
ATOM 756 N N . ALA A 1 101 ? 7.183 -3.591 -2.228 1.00 97.31 101 ALA A N 1
ATOM 757 C CA . ALA A 1 101 ? 6.388 -3.696 -3.430 1.00 97.31 101 ALA A CA 1
ATOM 758 C C . ALA A 1 101 ? 5.739 -5.071 -3.485 1.00 97.31 101 ALA A C 1
ATOM 760 O O . ALA A 1 101 ? 6.328 -6.075 -3.075 1.00 97.31 101 ALA A O 1
ATOM 761 N N . VAL A 1 102 ? 4.525 -5.087 -4.009 1.00 98.31 102 VAL A N 1
ATOM 762 C CA . VAL A 1 102 ? 3.759 -6.299 -4.258 1.00 98.31 102 VAL A CA 1
ATOM 763 C C . VAL A 1 102 ? 3.301 -6.317 -5.699 1.00 98.31 102 VAL A C 1
ATOM 765 O O . VAL A 1 102 ? 2.914 -5.275 -6.235 1.00 98.31 102 VAL A O 1
ATOM 768 N N . VAL A 1 103 ? 3.332 -7.494 -6.310 1.00 98.44 103 VAL A N 1
ATOM 769 C CA . VAL A 1 103 ? 2.813 -7.727 -7.659 1.00 98.44 103 VAL A CA 1
ATOM 770 C C . VAL A 1 103 ? 2.087 -9.061 -7.727 1.00 98.44 103 VAL A C 1
ATOM 772 O O . VAL A 1 103 ? 2.373 -9.978 -6.957 1.00 98.44 103 VAL A O 1
ATOM 775 N N . ALA A 1 104 ? 1.140 -9.164 -8.649 1.00 97.62 104 ALA A N 1
ATOM 776 C CA . ALA A 1 104 ? 0.407 -10.391 -8.919 1.00 97.62 104 ALA A CA 1
ATOM 777 C C . ALA A 1 104 ? -0.183 -10.371 -10.331 1.00 97.62 104 ALA A C 1
ATOM 779 O O . ALA A 1 104 ? -0.285 -9.319 -10.974 1.00 97.62 104 ALA A O 1
ATOM 780 N N . LYS A 1 105 ? -0.608 -11.539 -10.821 1.00 97.19 105 LYS A N 1
ATOM 781 C CA . LYS A 1 105 ? -1.308 -11.619 -12.105 1.00 97.19 105 LYS A CA 1
ATOM 782 C C . LYS A 1 105 ? -2.706 -11.034 -11.960 1.00 97.19 105 LYS A C 1
ATOM 784 O O . LYS A 1 105 ? -3.466 -11.433 -11.080 1.00 97.19 105 LYS A O 1
ATOM 789 N N . LYS A 1 106 ? -3.089 -10.177 -12.903 1.00 95.12 106 LYS A N 1
ATOM 790 C CA . LYS A 1 106 ? -4.401 -9.519 -12.939 1.00 95.12 106 LYS A CA 1
ATOM 791 C C . LYS A 1 106 ? -5.578 -10.503 -12.973 1.00 95.12 106 LYS A C 1
ATOM 793 O O . LYS A 1 106 ? -6.671 -10.174 -12.527 1.00 95.12 106 LYS A O 1
ATOM 798 N N . ILE A 1 107 ? -5.358 -11.695 -13.532 1.00 94.56 107 ILE A N 1
ATOM 799 C CA . ILE A 1 107 ? -6.364 -12.765 -13.589 1.00 94.56 107 ILE A CA 1
ATOM 800 C C . ILE A 1 107 ? -6.605 -13.426 -12.229 1.00 94.56 107 ILE A C 1
ATOM 802 O O . ILE A 1 107 ? -7.690 -13.940 -11.993 1.00 94.56 107 ILE A O 1
ATOM 806 N N . GLU A 1 108 ? -5.601 -13.425 -11.352 1.00 93.44 108 GLU A N 1
ATOM 807 C CA . GLU A 1 108 ? -5.716 -13.999 -10.014 1.00 93.44 108 GLU A CA 1
ATOM 808 C C . GLU A 1 108 ? -6.290 -12.955 -9.061 1.00 93.44 108 GLU A C 1
ATOM 810 O O . GLU A 1 108 ? -7.197 -13.274 -8.309 1.00 93.44 108 GLU A O 1
ATOM 815 N N . ILE A 1 109 ? -5.821 -11.705 -9.148 1.00 92.62 109 ILE A N 1
ATOM 816 C CA . ILE A 1 109 ? -6.283 -10.563 -8.351 1.00 92.62 109 ILE A CA 1
ATOM 817 C C . ILE A 1 109 ? -6.429 -9.323 -9.239 1.00 92.62 109 ILE A C 1
ATOM 819 O O . ILE A 1 109 ? -5.477 -8.885 -9.882 1.00 92.62 109 ILE A O 1
ATOM 823 N N . SER A 1 110 ? -7.623 -8.723 -9.280 1.00 92.31 110 SER A N 1
ATOM 824 C CA . SER A 1 110 ? -7.915 -7.647 -10.242 1.00 92.31 110 SER A CA 1
ATOM 825 C C . SER A 1 110 ? -7.286 -6.294 -9.896 1.00 92.31 110 SER A C 1
ATOM 827 O O . SER A 1 110 ? -7.164 -5.443 -10.779 1.00 92.31 110 SER A O 1
ATOM 829 N N . SER A 1 111 ? -6.914 -6.081 -8.633 1.00 93.31 111 SER A N 1
ATOM 830 C CA . SER A 1 111 ? -6.286 -4.860 -8.112 1.00 93.31 111 SER A CA 1
ATOM 831 C C . SER A 1 111 ? -5.679 -5.119 -6.734 1.00 93.31 111 SER A C 1
ATOM 833 O O . SER A 1 111 ? -6.207 -5.932 -5.984 1.00 93.31 111 SER A O 1
ATOM 835 N N . LEU A 1 112 ? -4.617 -4.404 -6.367 1.00 94.06 112 LEU A N 1
ATOM 836 C CA . LEU A 1 112 ? -3.949 -4.563 -5.075 1.00 94.06 112 LEU A CA 1
ATOM 837 C C . LEU A 1 112 ? -3.395 -3.218 -4.614 1.00 94.06 112 LEU A C 1
ATOM 839 O O . LEU A 1 112 ? -2.811 -2.489 -5.412 1.00 94.06 112 LEU A O 1
ATOM 843 N N . GLY A 1 113 ? -3.548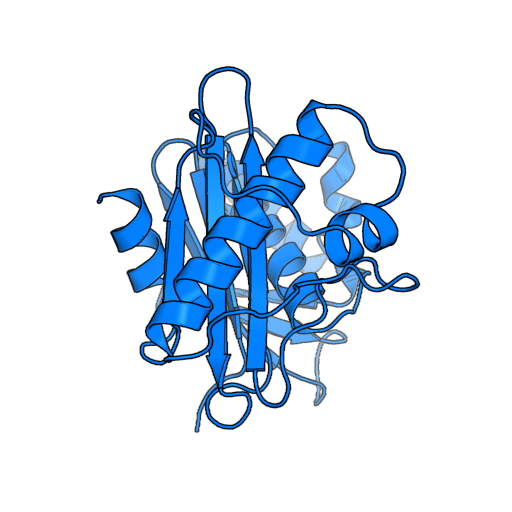 -2.917 -3.330 1.00 97.25 113 GLY A N 1
ATOM 844 C CA . GLY A 1 113 ? -2.993 -1.729 -2.698 1.00 97.25 113 GLY A CA 1
ATOM 845 C C . GLY A 1 113 ? -2.328 -2.080 -1.379 1.00 97.25 113 GLY A C 1
ATOM 846 O O . GLY A 1 113 ? -2.858 -2.885 -0.617 1.00 97.25 113 GLY A O 1
ATOM 847 N N . ILE A 1 114 ? -1.162 -1.489 -1.124 1.00 98.12 114 ILE A N 1
ATOM 848 C CA . ILE A 1 114 ? -0.451 -1.632 0.148 1.00 98.12 114 ILE A CA 1
ATOM 849 C C . ILE A 1 114 ? 0.032 -0.290 0.667 1.00 98.12 114 ILE A C 1
ATOM 851 O O . ILE A 1 114 ? 0.426 0.595 -0.103 1.00 98.12 114 ILE A O 1
ATOM 855 N N . ASP A 1 115 ? 0.081 -0.182 1.984 1.00 97.31 115 ASP A N 1
ATOM 856 C CA . ASP A 1 115 ? 0.551 1.002 2.670 1.00 97.31 115 ASP A CA 1
ATOM 857 C C . ASP A 1 115 ? 1.346 0.660 3.931 1.00 97.31 115 ASP A C 1
ATOM 859 O O . ASP A 1 115 ? 1.127 -0.372 4.566 1.00 97.31 115 ASP A O 1
ATOM 863 N N . ALA A 1 116 ? 2.332 1.499 4.240 1.00 94.38 116 ALA A N 1
ATOM 864 C CA . ALA A 1 116 ? 3.204 1.302 5.384 1.00 94.38 116 ALA A CA 1
ATOM 865 C C . ALA A 1 116 ? 3.510 2.647 6.032 1.00 94.38 116 ALA A C 1
ATOM 867 O O . ALA A 1 116 ? 4.100 3.518 5.398 1.00 94.38 116 ALA A O 1
ATOM 868 N N . GLU A 1 117 ? 3.169 2.771 7.309 1.00 89.81 117 GLU A N 1
ATOM 869 C CA . GLU A 1 117 ? 3.276 4.024 8.051 1.00 89.81 117 GLU A CA 1
ATOM 870 C C . GLU A 1 117 ? 3.999 3.813 9.375 1.00 89.81 117 GLU A C 1
ATOM 872 O O . GLU A 1 117 ? 3.578 3.019 10.230 1.00 89.81 117 GLU A O 1
ATOM 877 N N . LEU A 1 118 ? 5.096 4.545 9.563 1.00 87.50 118 LEU A N 1
ATOM 878 C CA . LEU A 1 118 ? 5.838 4.565 10.817 1.00 87.50 118 LEU A CA 1
ATOM 879 C C . LEU A 1 118 ? 4.963 5.083 11.967 1.00 87.50 118 LEU A C 1
ATOM 881 O O . LEU A 1 118 ? 3.919 5.708 11.781 1.00 87.50 118 LEU A O 1
ATOM 885 N N . ALA A 1 119 ? 5.355 4.760 13.195 1.00 76.31 119 ALA A N 1
ATOM 886 C CA . ALA A 1 119 ? 4.641 5.190 14.380 1.00 76.31 119 ALA A CA 1
ATOM 887 C C . ALA A 1 119 ? 4.784 6.688 14.592 1.00 76.31 119 ALA A C 1
ATOM 889 O O . ALA A 1 119 ? 5.831 7.192 14.980 1.00 76.31 119 ALA A O 1
ATOM 890 N N . GLY A 1 120 ? 3.671 7.369 14.368 1.00 75.56 120 GLY A N 1
ATOM 891 C CA . GLY A 1 120 ? 3.411 8.734 14.767 1.00 75.56 120 GLY A CA 1
ATOM 892 C C . GLY A 1 120 ? 1.908 8.905 14.923 1.00 75.56 120 GLY A C 1
ATOM 893 O O . GLY A 1 120 ? 1.121 8.199 14.284 1.00 75.56 120 GLY A O 1
ATOM 894 N N . ASP A 1 121 ? 1.504 9.820 15.796 1.00 75.38 121 ASP A N 1
ATOM 895 C CA . ASP A 1 121 ? 0.100 10.192 15.886 1.00 75.38 121 ASP A CA 1
ATOM 896 C C . ASP A 1 121 ? -0.285 10.981 14.632 1.00 75.38 121 ASP A C 1
ATOM 898 O O . ASP A 1 121 ? 0.306 12.017 14.315 1.00 75.38 121 ASP A O 1
ATOM 902 N N . ILE A 1 122 ? -1.310 10.504 13.926 1.00 87.12 122 ILE A N 1
ATOM 903 C CA . ILE A 1 122 ? -1.976 11.304 12.902 1.00 87.12 122 ILE A CA 1
ATOM 904 C C . ILE A 1 122 ? -2.690 12.430 13.638 1.00 87.12 122 ILE A C 1
ATOM 906 O O . ILE A 1 122 ? -3.602 12.185 14.435 1.00 87.12 122 ILE A O 1
ATOM 910 N N . HIS A 1 123 ? -2.245 13.662 13.391 1.00 90.25 123 HIS A N 1
ATOM 911 C CA . HIS A 1 123 ? -2.723 14.830 14.116 1.00 90.25 123 HIS A CA 1
ATOM 912 C C . HIS A 1 123 ? -4.254 14.917 14.056 1.00 90.25 123 HIS A C 1
ATOM 914 O O . HIS A 1 123 ? -4.847 14.770 12.988 1.00 90.25 123 HIS A O 1
ATOM 920 N N . HIS A 1 124 ? -4.897 15.191 15.194 1.00 89.75 124 HIS A N 1
ATOM 921 C CA . HIS A 1 124 ? -6.360 15.172 15.315 1.00 89.75 124 HIS A CA 1
ATOM 922 C C . HIS A 1 124 ? -7.059 16.118 14.323 1.00 89.75 124 HIS A C 1
ATOM 924 O O . HIS A 1 124 ? -8.175 15.853 13.888 1.00 89.75 124 HIS A O 1
ATOM 930 N N . SER A 1 125 ? -6.399 17.203 13.905 1.00 92.50 125 SER A N 1
ATOM 931 C CA . SER A 1 125 ? -6.943 18.116 12.886 1.00 92.50 125 SER A CA 1
ATOM 932 C C . SER A 1 125 ? -7.096 17.488 11.496 1.00 92.50 125 SER A C 1
ATOM 934 O O . SER A 1 125 ? -7.767 18.071 10.655 1.00 92.50 125 SER A O 1
ATOM 936 N N . LEU A 1 126 ? -6.445 16.352 11.229 1.00 92.94 126 LEU A N 1
ATOM 937 C CA . LEU A 1 126 ? -6.543 15.630 9.960 1.00 92.94 126 LEU A CA 1
ATOM 938 C C . LEU A 1 126 ? -7.662 14.587 9.976 1.00 92.94 126 LEU A C 1
ATOM 940 O O . LEU A 1 126 ? -8.012 14.073 8.922 1.00 92.94 126 LEU A O 1
ATOM 944 N N . TRP A 1 127 ? -8.221 14.254 11.142 1.00 94.69 127 TRP A N 1
ATOM 945 C CA . TRP A 1 127 ? -9.158 13.137 11.279 1.00 94.69 127 TRP A CA 1
ATOM 946 C C . TRP A 1 127 ? -10.384 13.302 10.386 1.00 94.69 127 TRP A C 1
ATOM 948 O O . TRP A 1 127 ? -10.737 12.377 9.669 1.00 94.69 127 TRP A O 1
ATOM 958 N N . GLU A 1 128 ? -10.975 14.493 10.333 1.00 94.75 128 GLU A N 1
ATOM 959 C CA . GLU A 1 128 ? -12.147 14.770 9.488 1.00 94.75 128 GLU A CA 1
ATOM 960 C C . GLU A 1 128 ? -11.838 14.753 7.978 1.00 94.75 128 GLU A C 1
ATOM 962 O O . GLU A 1 128 ? -12.757 14.716 7.166 1.00 94.75 128 GLU A O 1
ATOM 967 N N . MET A 1 129 ? -10.558 14.738 7.577 1.00 93.81 129 MET A N 1
ATOM 968 C CA . MET A 1 129 ? -10.172 14.624 6.165 1.00 93.81 129 MET A CA 1
ATOM 969 C C . MET A 1 129 ? -10.293 13.195 5.630 1.00 93.81 129 MET A C 1
ATOM 971 O O . MET A 1 129 ? -10.329 13.008 4.417 1.00 93.81 129 MET A O 1
ATOM 975 N N . PHE A 1 130 ? -10.328 12.188 6.507 1.00 94.69 130 PHE A N 1
ATOM 976 C CA . PHE A 1 130 ? -10.371 10.787 6.086 1.00 94.69 130 PHE A CA 1
ATOM 977 C C . PHE A 1 130 ? -11.286 9.900 6.922 1.00 94.69 130 PHE A C 1
ATOM 979 O O . PHE A 1 130 ? -11.640 8.824 6.453 1.00 94.69 130 PHE A O 1
ATOM 986 N N . LEU A 1 131 ? -11.700 10.305 8.119 1.00 95.06 131 LEU A N 1
ATOM 987 C CA . LEU A 1 131 ? -12.714 9.613 8.904 1.00 95.06 131 LEU A CA 1
ATOM 988 C C . LEU A 1 131 ? -14.086 10.194 8.569 1.00 95.06 131 LEU A C 1
ATOM 990 O O . LEU A 1 131 ? -14.340 11.384 8.737 1.00 95.06 131 LEU A O 1
ATOM 994 N N . SER A 1 132 ? -14.994 9.331 8.132 1.00 92.94 132 SER A N 1
ATOM 995 C CA . SER A 1 132 ? -16.419 9.644 8.094 1.00 92.94 132 SER A CA 1
ATOM 996 C C . SER A 1 132 ? -16.976 9.847 9.503 1.00 92.94 132 SER A C 1
ATOM 998 O O . SER A 1 132 ? -16.361 9.452 10.493 1.00 92.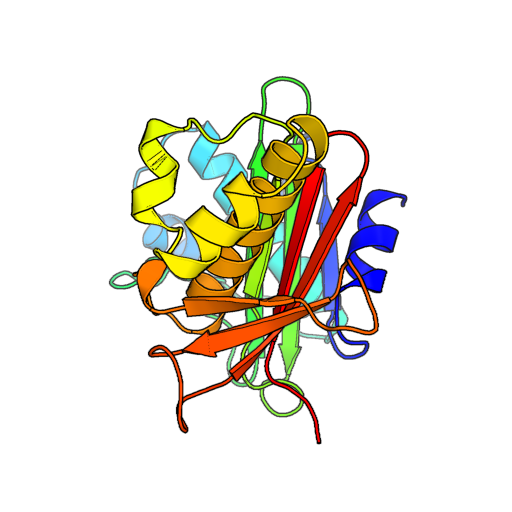94 132 SER A O 1
ATOM 1000 N N . GLN A 1 133 ? -18.174 10.420 9.607 1.00 92.75 133 GLN A N 1
ATOM 1001 C CA . GLN A 1 133 ? -18.804 10.686 10.902 1.00 92.75 133 GLN A CA 1
ATOM 1002 C C . GLN A 1 133 ? -18.986 9.419 11.759 1.00 92.75 133 GLN A C 1
ATOM 1004 O O . GLN A 1 133 ? -18.809 9.467 12.982 1.00 92.75 133 GLN A O 1
ATOM 1009 N N . ASP A 1 134 ? -19.294 8.286 11.125 1.00 91.94 134 ASP A N 1
ATOM 1010 C CA . ASP A 1 134 ? -19.465 7.003 11.810 1.00 91.94 134 ASP A CA 1
ATOM 1011 C C . ASP A 1 134 ? -18.116 6.431 12.265 1.00 91.94 134 ASP A C 1
ATOM 1013 O O . ASP A 1 134 ? -17.981 6.000 13.410 1.00 91.94 134 ASP A O 1
ATOM 1017 N N . GLU A 1 135 ? -17.078 6.516 11.423 1.00 94.94 135 GLU A N 1
ATOM 1018 C CA . GLU A 1 135 ? -15.712 6.111 11.787 1.00 94.94 135 GLU A CA 1
ATOM 1019 C C . GLU A 1 135 ? -15.146 6.997 12.906 1.00 94.94 135 GLU A C 1
ATOM 1021 O O . GLU A 1 135 ? -14.524 6.494 13.839 1.00 94.94 135 GLU A O 1
ATOM 1026 N N . LEU A 1 136 ? -15.407 8.306 12.866 1.00 95.12 136 LEU A N 1
ATOM 1027 C CA . LEU A 1 136 ? -15.007 9.249 13.909 1.00 95.12 136 LEU A CA 1
ATOM 1028 C C . LEU A 1 136 ? -15.712 8.944 15.235 1.00 95.12 136 LEU A C 1
ATOM 1030 O O . LEU A 1 136 ? -15.079 8.960 16.293 1.00 95.12 136 LEU A O 1
ATOM 1034 N N . SER A 1 137 ? -17.010 8.632 15.195 1.00 94.44 137 SER A N 1
ATOM 1035 C CA . SER A 1 137 ? -17.770 8.199 16.376 1.00 94.44 137 SER A CA 1
ATOM 1036 C C . SER A 1 137 ? -17.213 6.891 16.943 1.00 94.44 137 SER A C 1
ATOM 1038 O O . SER A 1 137 ? -17.009 6.769 18.155 1.00 94.44 137 SER A O 1
ATOM 1040 N N . TRP A 1 138 ? -16.889 5.937 16.069 1.00 93.56 138 TRP A N 1
ATOM 1041 C CA . TRP A 1 138 ? -16.291 4.664 16.451 1.00 93.56 138 TRP A CA 1
ATOM 1042 C C . TRP A 1 138 ? -14.915 4.844 17.094 1.00 93.56 138 TRP A C 1
ATOM 1044 O O . TRP A 1 138 ? -14.701 4.339 18.198 1.00 93.56 138 TRP A O 1
ATOM 1054 N N . VAL A 1 139 ? -14.019 5.621 16.480 1.00 94.31 139 VAL A N 1
ATOM 1055 C CA . VAL A 1 139 ? -12.718 5.981 17.063 1.00 94.31 139 VAL A CA 1
ATOM 1056 C C . VAL A 1 139 ? -12.925 6.634 18.425 1.00 94.31 139 VAL A C 1
ATOM 1058 O O . VAL A 1 139 ? -12.338 6.205 19.417 1.00 94.31 139 VAL A O 1
ATOM 1061 N N . ASN A 1 140 ? -13.820 7.617 18.530 1.00 94.69 140 ASN A N 1
ATOM 1062 C CA . ASN A 1 140 ? -14.020 8.346 19.777 1.00 94.69 140 ASN A CA 1
ATOM 1063 C C . ASN A 1 140 ? -14.555 7.503 20.940 1.00 94.69 140 ASN A C 1
ATOM 1065 O O . ASN A 1 140 ? -14.325 7.886 22.090 1.00 94.69 140 ASN A O 1
ATOM 1069 N N . SER A 1 141 ? -15.172 6.353 20.657 1.00 94.62 141 SER A N 1
ATOM 1070 C CA . SER A 1 141 ? -15.634 5.389 21.665 1.00 94.62 141 SER A CA 1
ATOM 1071 C C . SER A 1 141 ? -14.516 4.569 22.334 1.00 94.62 141 SER A C 1
ATOM 1073 O O . SER A 1 141 ? -14.775 3.899 23.333 1.00 94.62 141 SER A O 1
ATOM 1075 N N . LYS A 1 142 ? -13.288 4.587 21.796 1.00 93.81 142 LYS A N 1
ATOM 1076 C CA . LYS A 1 142 ? -12.153 3.774 22.272 1.00 93.81 142 LYS A CA 1
ATOM 1077 C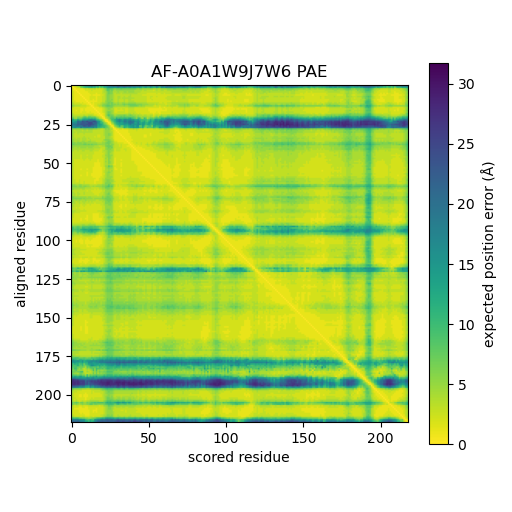 C . LYS A 1 142 ? -11.324 4.471 23.356 1.00 93.81 142 LYS A C 1
ATOM 1079 O O . LYS A 1 142 ? -11.423 5.684 23.538 1.00 93.81 142 LYS A O 1
ATOM 1084 N N . SER A 1 143 ? -10.473 3.727 24.068 1.00 92.94 143 SER A N 1
ATOM 1085 C CA . SER A 1 143 ? -9.458 4.334 24.947 1.00 92.94 143 SER A CA 1
ATOM 1086 C C . SER A 1 143 ? -8.399 5.091 24.132 1.00 92.94 143 SER A C 1
ATOM 1088 O O . SER A 1 143 ? -8.219 4.821 22.949 1.00 92.94 143 SER A O 1
ATOM 1090 N N . ASN A 1 144 ? -7.655 6.022 24.740 1.00 87.31 144 ASN A N 1
ATOM 1091 C CA . ASN A 1 144 ? -6.662 6.826 24.007 1.00 87.31 144 ASN A CA 1
ATOM 1092 C C . ASN A 1 144 ? -5.608 5.979 23.266 1.00 87.31 144 ASN A C 1
ATOM 1094 O O . ASN A 1 144 ? -5.257 6.307 22.138 1.00 87.31 144 ASN A O 1
ATOM 1098 N N . ALA A 1 145 ? -5.139 4.876 23.862 1.00 85.00 145 ALA A N 1
ATOM 1099 C CA . ALA A 1 145 ? -4.172 3.988 23.213 1.00 85.00 145 ALA A CA 1
ATOM 1100 C C . ALA A 1 145 ? -4.781 3.262 21.998 1.00 85.00 145 ALA A C 1
ATOM 1102 O O . ALA A 1 145 ? -4.168 3.185 20.935 1.00 85.00 145 ALA A O 1
ATOM 1103 N N . GLU A 1 146 ? -6.016 2.778 22.134 1.00 89.62 146 GLU A N 1
ATOM 1104 C CA . GLU A 1 146 ? -6.753 2.132 21.044 1.00 89.62 146 GLU A CA 1
ATOM 1105 C C . GLU A 1 146 ? -7.140 3.125 19.939 1.00 89.62 146 GLU A C 1
ATOM 1107 O O . GLU A 1 146 ? -7.160 2.744 18.771 1.00 89.62 146 GLU A O 1
ATOM 1112 N N . LYS A 1 147 ? -7.412 4.394 20.282 1.00 91.38 147 LYS A N 1
ATOM 1113 C CA . LYS A 1 147 ? -7.702 5.467 19.319 1.00 91.38 147 LYS A CA 1
ATOM 1114 C C . LYS A 1 147 ? -6.550 5.655 18.347 1.00 91.38 147 LYS A C 1
ATOM 1116 O O . LYS A 1 147 ? -6.759 5.509 17.147 1.00 91.38 147 LYS A O 1
ATOM 1121 N N . SER A 1 148 ? -5.346 5.935 18.853 1.00 88.88 148 SER A N 1
ATOM 1122 C CA . SER A 1 148 ? -4.171 6.149 17.997 1.00 88.88 148 SER A CA 1
ATOM 1123 C C . SER A 1 148 ? -3.903 4.940 17.099 1.00 88.88 148 SER A C 1
ATOM 1125 O O . SER A 1 148 ? -3.603 5.103 15.917 1.00 88.88 148 SER A O 1
ATOM 1127 N N . LEU A 1 149 ? -4.074 3.721 17.625 1.00 89.56 149 LEU A N 1
ATOM 1128 C CA . LEU A 1 149 ? -3.910 2.492 16.851 1.00 89.56 149 LEU A CA 1
ATOM 1129 C C . LEU A 1 149 ? -4.946 2.369 15.725 1.00 89.56 149 LEU A C 1
ATOM 1131 O O . LEU A 1 149 ? -4.593 2.130 14.571 1.00 89.56 149 LEU A O 1
ATOM 1135 N N . LEU A 1 150 ? -6.225 2.546 16.057 1.00 92.00 150 LEU A N 1
ATOM 1136 C CA . LEU A 1 150 ? -7.330 2.402 15.114 1.00 92.00 150 LEU A CA 1
ATOM 1137 C C . LEU A 1 150 ? -7.268 3.454 14.004 1.00 92.00 150 LEU A C 1
ATOM 1139 O O . LEU A 1 150 ? -7.459 3.129 12.836 1.00 92.00 150 LEU A O 1
ATOM 1143 N N . VAL A 1 151 ? -6.940 4.698 14.352 1.00 93.69 151 VAL A N 1
ATOM 1144 C CA . VAL A 1 151 ? -6.788 5.797 13.390 1.00 93.69 151 VAL A CA 1
ATOM 1145 C C . VAL A 1 151 ? -5.686 5.490 12.376 1.00 93.69 151 VAL A C 1
ATOM 1147 O O . VAL A 1 151 ? -5.897 5.670 11.177 1.00 93.69 151 VAL A O 1
ATOM 1150 N N . ARG A 1 152 ? -4.543 4.956 12.826 1.00 92.38 152 ARG A N 1
ATOM 1151 C CA . ARG A 1 152 ? -3.445 4.542 11.935 1.00 92.38 152 ARG A CA 1
ATOM 1152 C C . ARG A 1 152 ? -3.838 3.385 11.021 1.00 92.38 152 ARG A C 1
ATOM 1154 O O . ARG A 1 152 ? -3.504 3.412 9.840 1.00 92.38 152 ARG A O 1
ATOM 1161 N N . LYS A 1 153 ? -4.576 2.396 11.540 1.00 94.06 153 LYS A N 1
ATOM 1162 C CA . LYS A 1 153 ? -5.117 1.305 10.716 1.00 94.06 153 LYS A CA 1
ATOM 1163 C C . LYS A 1 153 ? -6.051 1.844 9.632 1.00 94.06 153 LYS A C 1
ATOM 1165 O O . LYS A 1 153 ? -5.863 1.519 8.466 1.00 94.06 153 LYS A O 1
ATOM 1170 N N . ILE A 1 154 ? -7.015 2.698 9.993 1.00 95.25 154 ILE A N 1
ATOM 1171 C CA . ILE A 1 154 ? -7.970 3.277 9.033 1.00 95.25 154 ILE A CA 1
ATOM 1172 C C . ILE A 1 154 ? -7.241 4.101 7.965 1.00 95.25 154 ILE A C 1
ATOM 1174 O O . ILE A 1 154 ? -7.553 3.961 6.785 1.00 95.25 154 ILE A O 1
ATOM 1178 N N . TRP A 1 155 ? -6.250 4.906 8.355 1.00 95.38 155 TRP A N 1
ATOM 1179 C CA . TRP A 1 155 ? -5.415 5.651 7.412 1.00 95.38 155 TRP A CA 1
ATOM 1180 C C . TRP A 1 155 ? -4.740 4.732 6.391 1.00 95.38 155 TRP A C 1
ATOM 1182 O O . TRP A 1 155 ? -4.979 4.871 5.193 1.00 95.38 155 TRP A O 1
ATOM 1192 N N . GLY A 1 156 ? -3.974 3.739 6.860 1.00 95.50 156 GLY A N 1
ATOM 1193 C CA . GLY A 1 156 ? -3.247 2.833 5.968 1.00 95.50 156 GLY A CA 1
ATOM 1194 C C . GLY A 1 156 ? -4.177 2.025 5.059 1.00 95.50 156 GLY A C 1
ATOM 1195 O O . GLY A 1 156 ? -3.872 1.794 3.887 1.00 95.50 156 GLY A O 1
ATOM 1196 N N . LEU A 1 157 ? -5.350 1.630 5.563 1.00 96.62 157 LEU A N 1
ATOM 1197 C CA . LEU A 1 157 ? -6.378 0.962 4.763 1.00 96.62 157 LEU A CA 1
ATOM 1198 C C . LEU A 1 157 ? -6.911 1.872 3.649 1.00 96.62 157 LEU A C 1
ATOM 1200 O O . LEU A 1 157 ? -7.040 1.423 2.512 1.00 96.62 157 LEU A O 1
ATOM 1204 N N . LYS A 1 158 ? -7.182 3.151 3.930 1.00 95.69 158 LYS A N 1
ATOM 1205 C CA . LYS A 1 158 ? -7.695 4.091 2.919 1.00 95.69 158 LYS A CA 1
ATOM 1206 C C . LYS A 1 158 ? -6.631 4.492 1.897 1.00 95.69 158 LYS A C 1
ATOM 1208 O O . LYS A 1 158 ? -6.937 4.514 0.708 1.00 95.69 158 LYS A O 1
ATOM 1213 N N . GLU A 1 159 ? -5.382 4.690 2.314 1.00 96.19 159 GLU A N 1
ATOM 1214 C CA . GLU A 1 159 ? -4.232 4.844 1.404 1.00 96.19 159 GLU A CA 1
ATOM 1215 C C . GLU A 1 159 ? -4.065 3.619 0.491 1.00 96.19 159 GLU A C 1
ATOM 1217 O O . GLU A 1 159 ? -3.903 3.737 -0.727 1.00 96.19 159 GLU A O 1
ATOM 1222 N N . SER A 1 160 ? -4.180 2.416 1.057 1.00 97.06 160 SER A N 1
ATOM 1223 C CA . SER A 1 160 ? -4.154 1.174 0.279 1.00 97.06 160 SER A CA 1
ATOM 1224 C C . SER A 1 160 ? -5.324 1.104 -0.710 1.00 97.06 160 SER A C 1
ATOM 1226 O O . SER A 1 160 ? -5.129 0.733 -1.866 1.00 97.06 160 SER A O 1
ATOM 1228 N N . ALA A 1 161 ? -6.530 1.516 -0.314 1.00 95.19 161 ALA A N 1
ATOM 1229 C CA . ALA A 1 161 ? -7.693 1.549 -1.200 1.00 95.19 161 ALA A CA 1
ATOM 1230 C C . ALA A 1 161 ? -7.537 2.556 -2.351 1.00 95.19 161 ALA A C 1
ATOM 1232 O O . ALA A 1 161 ? -7.900 2.241 -3.490 1.00 95.19 161 ALA A O 1
ATOM 1233 N N . ILE A 1 162 ? -6.940 3.728 -2.093 1.00 93.62 162 ILE A N 1
ATOM 1234 C CA . ILE A 1 162 ? -6.563 4.697 -3.133 1.00 93.62 162 ILE A CA 1
ATOM 1235 C C . ILE A 1 162 ? -5.627 4.029 -4.146 1.00 93.62 162 ILE A C 1
ATOM 1237 O O . ILE A 1 162 ? -5.883 4.079 -5.349 1.00 93.62 162 ILE A O 1
ATOM 1241 N N . LYS A 1 163 ? -4.578 3.344 -3.676 1.00 95.44 163 LYS A N 1
ATOM 1242 C CA . LYS A 1 163 ? -3.598 2.666 -4.542 1.00 95.44 163 LYS A CA 1
ATOM 1243 C C . LYS A 1 163 ? -4.216 1.523 -5.354 1.00 95.44 163 LYS A C 1
ATOM 1245 O O . LYS A 1 163 ? -3.854 1.345 -6.513 1.00 95.44 163 LYS A O 1
ATOM 1250 N N . ALA A 1 164 ? -5.163 0.783 -4.775 1.00 94.38 164 ALA A N 1
ATOM 1251 C CA . ALA A 1 164 ? -5.849 -0.317 -5.453 1.00 94.38 164 ALA A CA 1
ATOM 1252 C C . ALA A 1 164 ? -6.850 0.163 -6.521 1.00 94.38 164 ALA A C 1
ATOM 1254 O O . ALA A 1 164 ? -7.011 -0.491 -7.550 1.00 94.38 164 ALA A O 1
ATOM 1255 N N . SER A 1 165 ? -7.543 1.279 -6.278 1.00 91.44 165 SER A N 1
ATOM 1256 C CA . SER A 1 165 ? -8.684 1.722 -7.100 1.00 91.44 165 SER A CA 1
ATOM 1257 C C . SER A 1 165 ? -8.408 2.924 -8.003 1.00 91.44 165 SER A C 1
ATOM 1259 O O . SER A 1 165 ? -9.123 3.126 -8.983 1.00 91.44 165 SER A O 1
ATOM 1261 N N . GLY A 1 166 ? -7.421 3.751 -7.656 1.00 88.38 166 GLY A N 1
ATOM 1262 C CA . GLY A 1 166 ? -7.210 5.074 -8.239 1.00 88.38 166 GLY A CA 1
ATOM 1263 C C . GLY A 1 166 ? -8.163 6.163 -7.724 1.00 88.38 166 GLY A C 1
ATOM 1264 O O . GLY A 1 166 ? -8.025 7.309 -8.149 1.00 88.38 166 GLY A O 1
ATOM 1265 N N . GLN A 1 167 ? -9.106 5.861 -6.817 1.00 89.31 167 GLN A N 1
ATOM 1266 C CA . GLN A 1 167 ? -9.960 6.890 -6.215 1.00 89.31 167 GLN A CA 1
ATOM 1267 C C . GLN A 1 167 ? -9.201 7.629 -5.123 1.00 89.31 167 GLN A C 1
ATOM 1269 O O . GLN A 1 167 ? -8.961 7.051 -4.072 1.00 89.31 167 GLN A O 1
ATOM 1274 N N . LEU A 1 168 ? -8.915 8.914 -5.340 1.00 88.19 168 LEU A N 1
ATOM 1275 C CA . LEU A 1 168 ? -8.081 9.727 -4.447 1.00 88.19 168 LEU A CA 1
ATOM 1276 C C . LEU A 1 168 ? -8.793 10.229 -3.180 1.00 88.19 168 LEU A C 1
ATOM 1278 O O . LEU A 1 168 ? -8.131 10.586 -2.212 1.00 88.19 168 LEU A O 1
ATOM 1282 N N . ASP A 1 169 ? -10.125 10.288 -3.176 1.00 89.75 169 ASP A N 1
ATOM 1283 C CA . ASP A 1 169 ? -10.884 10.739 -2.008 1.00 89.75 169 ASP A CA 1
ATOM 1284 C C . ASP A 1 169 ? -11.045 9.609 -0.977 1.00 89.75 169 ASP A C 1
ATOM 1286 O O . ASP A 1 169 ? -11.826 8.671 -1.168 1.00 89.75 169 ASP A O 1
ATOM 1290 N N . MET A 1 170 ? -10.332 9.722 0.147 1.00 90.38 170 MET A N 1
ATOM 1291 C CA . MET A 1 170 ? -10.421 8.781 1.268 1.00 90.38 170 MET A CA 1
ATOM 1292 C C . MET A 1 170 ? -11.831 8.681 1.858 1.00 90.38 170 MET A C 1
ATOM 1294 O O . MET A 1 170 ? -12.228 7.612 2.328 1.00 90.38 170 MET A O 1
ATOM 1298 N N . LEU A 1 171 ? -12.616 9.761 1.825 1.00 91.19 171 LEU A N 1
ATOM 1299 C CA . LEU A 1 171 ? -13.979 9.763 2.355 1.00 91.19 171 LEU A CA 1
ATOM 1300 C C . LEU A 1 171 ? -14.956 8.988 1.465 1.00 91.19 171 LEU A C 1
ATOM 1302 O O . LEU A 1 171 ? -16.076 8.726 1.902 1.00 91.19 171 LEU A O 1
ATOM 1306 N N . CYS A 1 172 ? -14.555 8.556 0.268 1.00 89.25 172 CYS A N 1
ATOM 1307 C CA . CYS A 1 172 ? -15.345 7.621 -0.533 1.00 89.25 172 CYS A CA 1
ATOM 1308 C C . CYS A 1 172 ? -15.277 6.178 -0.007 1.00 89.25 172 CYS A C 1
ATOM 1310 O O . CYS A 1 172 ? -16.133 5.368 -0.361 1.00 89.25 172 CYS A O 1
ATOM 1312 N N . TRP A 1 173 ? -14.300 5.856 0.843 1.00 91.00 173 TRP A N 1
ATOM 1313 C CA . TRP A 1 173 ? -14.135 4.531 1.437 1.00 91.00 173 TRP A CA 1
ATOM 1314 C C . TRP A 1 173 ? -14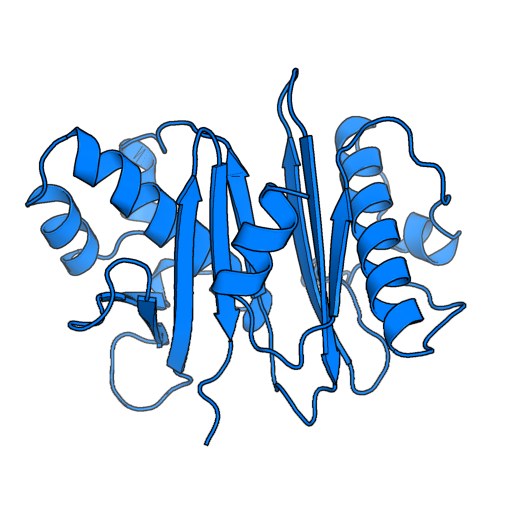.682 4.516 2.864 1.00 91.00 173 TRP A C 1
ATOM 1316 O O . TRP A 1 173 ? -14.364 5.393 3.671 1.00 91.00 173 TRP A O 1
ATOM 1326 N N . ARG A 1 174 ? -15.518 3.526 3.187 1.00 91.69 174 ARG A N 1
ATOM 1327 C CA . ARG A 1 174 ? -15.951 3.224 4.560 1.00 91.69 174 ARG A CA 1
ATOM 1328 C C . ARG A 1 174 ? -15.234 1.979 5.050 1.00 91.69 174 ARG A C 1
ATOM 1330 O O . ARG A 1 174 ? -15.270 0.965 4.361 1.00 91.69 174 ARG A O 1
ATOM 1337 N N . VAL A 1 175 ? -14.607 2.069 6.218 1.00 92.06 175 VAL A N 1
ATOM 1338 C CA . VAL A 1 175 ? -13.941 0.957 6.896 1.00 92.06 175 VAL A CA 1
ATOM 1339 C C . VAL A 1 175 ? -14.864 0.414 7.980 1.00 92.06 175 VAL A C 1
ATOM 1341 O O . VAL A 1 175 ? -15.159 1.104 8.956 1.00 92.06 175 VAL A O 1
ATOM 1344 N N . ASN A 1 176 ? -15.273 -0.841 7.830 1.00 88.62 176 ASN A N 1
ATOM 1345 C CA . ASN A 1 176 ? -16.052 -1.566 8.825 1.00 88.62 176 ASN A CA 1
ATOM 1346 C C . ASN A 1 176 ? -15.181 -2.658 9.462 1.00 88.62 176 ASN A C 1
ATOM 1348 O O . ASN A 1 176 ? -14.484 -3.379 8.744 1.00 88.62 176 ASN A O 1
ATOM 1352 N N . PRO A 1 177 ? -15.184 -2.818 10.796 1.00 81.12 177 PRO A N 1
ATOM 1353 C CA . PRO A 1 177 ? -14.485 -3.929 11.430 1.00 81.12 177 PRO A CA 1
ATOM 1354 C C . PRO A 1 177 ? -15.171 -5.255 11.093 1.00 81.12 177 PRO A C 1
ATOM 1356 O O . PRO A 1 177 ? -16.400 -5.341 11.098 1.00 81.12 177 PRO A O 1
ATOM 1359 N N . THR A 1 178 ? -14.387 -6.311 10.886 1.00 77.62 178 THR A N 1
ATOM 1360 C CA . THR A 1 178 ? -14.945 -7.668 10.865 1.00 77.62 178 THR A CA 1
ATOM 1361 C C . THR A 1 178 ? -15.097 -8.192 12.295 1.00 77.62 178 THR A C 1
ATOM 1363 O O . THR A 1 178 ? -14.290 -7.897 13.175 1.00 77.62 178 THR A O 1
ATOM 1366 N N . ILE A 1 179 ? -16.159 -8.956 12.561 1.00 66.25 179 ILE A N 1
ATOM 1367 C CA . ILE A 1 179 ? -16.463 -9.450 13.919 1.00 66.25 179 ILE A CA 1
ATOM 1368 C C . ILE A 1 179 ? -15.441 -10.508 14.376 1.00 66.25 179 ILE A C 1
ATOM 1370 O O . ILE A 1 179 ? -15.202 -10.665 15.571 1.00 66.25 179 ILE A O 1
ATOM 1374 N N . SER A 1 180 ? -14.844 -11.242 13.435 1.00 63.91 180 SER A N 1
ATOM 1375 C CA . SER A 1 180 ? -14.013 -12.419 13.703 1.00 63.91 180 SER A CA 1
ATOM 1376 C C . SER A 1 180 ? -12.521 -12.135 13.879 1.00 63.91 180 SER A C 1
ATOM 1378 O O . SER A 1 180 ? -11.815 -13.010 14.375 1.00 63.91 180 SER A O 1
ATOM 1380 N N . ASP A 1 181 ? -12.027 -10.968 13.459 1.00 73.25 181 ASP A N 1
ATOM 1381 C CA . ASP A 1 181 ? -10.594 -10.668 13.430 1.00 73.25 181 ASP A CA 1
ATOM 1382 C C . ASP A 1 181 ? -10.341 -9.153 13.550 1.00 73.25 181 ASP A C 1
ATOM 1384 O O . ASP A 1 181 ? -10.773 -8.361 12.715 1.00 73.25 181 ASP A O 1
ATOM 1388 N N . SER A 1 182 ? -9.616 -8.750 14.599 1.00 75.69 182 SER A N 1
ATOM 1389 C CA . SER A 1 182 ? -9.299 -7.347 14.905 1.00 75.69 182 SER A CA 1
ATOM 1390 C C . SER A 1 182 ? -8.333 -6.680 13.922 1.00 75.69 182 SER A C 1
ATOM 1392 O O . SER A 1 182 ? -8.162 -5.454 13.965 1.00 75.69 182 SER A O 1
ATOM 1394 N N . ASP A 1 183 ? -7.673 -7.471 13.079 1.00 82.75 183 ASP A N 1
ATOM 1395 C CA . ASP A 1 183 ? -6.771 -6.996 12.031 1.00 82.75 183 ASP A CA 1
ATOM 1396 C C . ASP A 1 183 ? -7.405 -7.090 10.634 1.00 82.75 183 ASP A C 1
ATOM 1398 O O . ASP A 1 183 ? -6.792 -6.636 9.665 1.00 82.75 183 ASP A O 1
ATOM 1402 N N . SER A 1 184 ? -8.641 -7.595 10.527 1.00 83.31 184 SER A N 1
ATOM 1403 C CA . SER A 1 184 ? -9.404 -7.671 9.277 1.00 83.31 184 SER A CA 1
ATOM 1404 C C . SER A 1 184 ? -10.587 -6.700 9.260 1.00 83.31 184 SER A C 1
ATOM 1406 O O . SER A 1 184 ? -11.350 -6.552 10.221 1.00 83.31 184 SER A O 1
ATOM 1408 N N . PHE A 1 185 ? -10.759 -6.052 8.115 1.00 88.31 185 PHE A N 1
ATOM 1409 C CA . PHE A 1 185 ? -11.717 -4.984 7.875 1.00 88.31 185 PHE A CA 1
ATOM 1410 C C . PHE A 1 185 ? -12.376 -5.178 6.511 1.00 88.31 185 PHE A C 1
ATOM 1412 O O . PHE A 1 185 ? -11.764 -5.676 5.567 1.00 88.31 185 PHE A O 1
ATOM 1419 N N . GLU A 1 186 ? -13.616 -4.735 6.391 1.00 87.44 186 GLU A N 1
ATOM 1420 C CA . GLU A 1 186 ? -14.286 -4.584 5.106 1.00 87.44 186 GLU A CA 1
ATOM 1421 C C . GLU A 1 186 ? -14.185 -3.121 4.669 1.00 87.44 186 GLU A C 1
ATOM 1423 O O . GLU A 1 186 ? -14.437 -2.207 5.461 1.00 87.44 186 GLU A O 1
ATOM 1428 N N . LEU A 1 187 ? -13.813 -2.894 3.409 1.00 88.25 187 LEU A N 1
ATOM 1429 C CA . LEU A 1 187 ? -13.815 -1.573 2.795 1.00 88.25 187 LEU A CA 1
ATOM 1430 C C . LEU A 1 187 ? -14.903 -1.497 1.736 1.00 88.25 187 LEU A C 1
ATOM 1432 O O . LEU A 1 187 ? -14.876 -2.236 0.754 1.00 88.25 187 LEU A O 1
ATOM 1436 N N . ILE A 1 188 ? -15.830 -0.559 1.908 1.00 83.06 188 ILE A N 1
ATOM 1437 C CA . ILE A 1 188 ? -16.953 -0.360 0.992 1.00 83.06 188 ILE A CA 1
ATOM 1438 C C . ILE A 1 188 ? -16.809 0.999 0.315 1.00 83.06 188 ILE A C 1
ATOM 1440 O O . ILE A 1 188 ? -16.736 2.035 0.986 1.00 83.06 188 ILE A O 1
ATOM 1444 N N . PHE A 1 189 ? -16.792 1.001 -1.018 1.00 80.38 189 PHE A N 1
ATOM 1445 C CA . PHE A 1 189 ? -16.836 2.227 -1.802 1.00 80.38 189 PHE A CA 1
ATOM 1446 C C . PHE A 1 189 ? -18.246 2.834 -1.800 1.00 80.38 189 PHE A C 1
ATOM 1448 O O . PHE A 1 189 ? -19.247 2.130 -1.932 1.00 80.38 189 PHE A O 1
ATOM 1455 N N . GLY A 1 190 ? -18.341 4.158 -1.685 1.00 66.19 190 GLY A N 1
ATOM 1456 C CA . GLY A 1 190 ? -19.593 4.897 -1.878 1.00 66.19 190 GLY A CA 1
ATOM 1457 C C . GLY A 1 190 ? -20.596 4.807 -0.725 1.00 66.19 190 GLY A C 1
ATOM 1458 O O . GLY A 1 190 ? -21.701 5.320 -0.852 1.00 66.19 190 GLY A O 1
ATOM 1459 N N . GLY A 1 191 ? -20.229 4.213 0.415 1.00 56.09 191 GLY A N 1
ATOM 1460 C CA . GLY A 1 191 ? -21.053 4.272 1.627 1.00 56.09 191 GLY A CA 1
ATOM 1461 C C . GLY A 1 191 ? -22.212 3.274 1.718 1.00 56.09 191 GLY A C 1
ATOM 1462 O O . GLY A 1 191 ? -23.039 3.427 2.610 1.00 56.09 191 GLY A O 1
ATOM 1463 N N . GLY A 1 192 ? -22.247 2.241 0.873 1.00 49.31 192 GLY A N 1
ATOM 1464 C CA . GLY A 1 192 ? -23.218 1.146 0.966 1.00 49.31 192 GLY A CA 1
ATOM 1465 C C . GLY A 1 192 ? -24.073 0.978 -0.290 1.00 49.31 192 GLY A C 1
ATOM 1466 O O . GLY A 1 192 ? -24.521 1.947 -0.888 1.00 49.31 192 GLY A O 1
ATOM 1467 N N . GLU A 1 193 ? -24.299 -0.291 -0.635 1.00 43.78 193 GLU A N 1
ATOM 1468 C CA . GLU A 1 193 ? -25.069 -0.823 -1.771 1.00 43.78 193 GLU A CA 1
ATOM 1469 C C . GLU A 1 193 ? -24.379 -0.786 -3.152 1.00 43.78 193 GLU A C 1
ATOM 1471 O O . GLU A 1 193 ? -24.540 0.113 -3.968 1.00 43.78 193 GLU A O 1
ATOM 1476 N N . ARG A 1 194 ? -23.662 -1.889 -3.429 1.00 44.53 194 ARG A N 1
ATOM 1477 C CA . ARG A 1 194 ? -23.189 -2.350 -4.750 1.00 44.53 194 ARG A CA 1
ATOM 1478 C C . ARG A 1 194 ? -22.331 -1.353 -5.536 1.00 44.53 194 ARG A C 1
ATOM 1480 O O . ARG A 1 194 ? -22.679 -0.918 -6.629 1.00 44.53 194 ARG A O 1
ATOM 1487 N N . GLY A 1 195 ? -21.118 -1.146 -5.044 1.00 53.47 195 GLY A N 1
ATOM 1488 C CA . GLY A 1 195 ? -19.987 -0.697 -5.848 1.00 53.47 195 GLY A CA 1
ATOM 1489 C C . GLY A 1 195 ? -18.702 -1.126 -5.154 1.00 53.47 195 GLY A C 1
ATOM 1490 O O . GLY A 1 195 ? -18.497 -0.730 -4.019 1.00 53.47 195 GLY A O 1
ATOM 1491 N N . ASN A 1 196 ? -17.913 -1.992 -5.796 1.00 69.69 196 ASN A N 1
ATOM 1492 C CA . ASN A 1 196 ? -16.568 -2.456 -5.417 1.00 69.69 196 ASN A CA 1
ATOM 1493 C C . ASN A 1 196 ? -16.244 -2.471 -3.905 1.00 69.69 196 ASN A C 1
ATOM 1495 O O . ASN A 1 196 ? -15.789 -1.469 -3.349 1.00 69.69 196 ASN A O 1
ATOM 1499 N N . SER A 1 197 ? -16.422 -3.623 -3.254 1.00 85.31 197 SER A N 1
ATOM 1500 C CA . SER A 1 197 ? -15.869 -3.874 -1.920 1.00 85.31 197 SER A CA 1
ATOM 1501 C C . SER A 1 197 ? -14.439 -4.410 -2.011 1.00 85.31 197 SER A C 1
ATOM 1503 O O . SER A 1 197 ? -14.059 -5.076 -2.978 1.00 85.31 197 SER A O 1
ATOM 1505 N N . PHE A 1 198 ? -13.647 -4.128 -0.983 1.00 91.50 198 PHE A N 1
ATOM 1506 C CA . PHE A 1 198 ? -12.355 -4.757 -0.769 1.00 91.50 198 PHE A CA 1
ATOM 1507 C C . PHE A 1 198 ? -12.289 -5.405 0.610 1.00 91.50 198 PHE A C 1
ATOM 1509 O O . PHE A 1 198 ? -12.833 -4.895 1.591 1.00 91.50 198 PHE A O 1
ATOM 1516 N N . VAL A 1 199 ? -11.529 -6.490 0.684 1.00 92.81 199 VAL A N 1
ATOM 1517 C CA . VAL A 1 199 ? -10.974 -6.991 1.935 1.00 92.81 199 VAL A CA 1
ATOM 1518 C C . VAL A 1 199 ? -9.803 -6.090 2.309 1.00 92.81 199 VAL A C 1
ATOM 1520 O O . VAL A 1 199 ? -8.903 -5.849 1.501 1.00 92.81 199 VAL A O 1
ATOM 1523 N N . GLY A 1 200 ? -9.820 -5.582 3.535 1.00 94.69 200 GLY A N 1
ATOM 1524 C CA . GLY A 1 200 ? -8.725 -4.840 4.138 1.00 94.69 200 GLY A CA 1
ATOM 1525 C C . GLY A 1 200 ? -8.109 -5.617 5.285 1.00 94.69 200 GLY A C 1
ATOM 1526 O O . GLY A 1 200 ? -8.817 -6.161 6.127 1.00 94.69 200 GLY A O 1
ATOM 1527 N N . LYS A 1 201 ? -6.784 -5.630 5.362 1.00 95.50 201 LYS A N 1
ATOM 1528 C CA . LYS A 1 201 ? -6.061 -6.145 6.524 1.00 95.50 201 LYS A CA 1
ATOM 1529 C C . LYS A 1 201 ? -5.042 -5.127 6.993 1.00 95.50 201 LYS A C 1
ATOM 1531 O O . LYS A 1 201 ? -4.308 -4.582 6.170 1.00 95.50 201 LYS A O 1
ATOM 1536 N N . ALA A 1 202 ? -4.998 -4.866 8.296 1.00 95.38 202 ALA A N 1
ATOM 1537 C CA . ALA A 1 202 ? -4.069 -3.909 8.880 1.00 95.38 202 ALA A CA 1
ATOM 1538 C C . ALA A 1 202 ? -3.503 -4.400 10.213 1.00 95.38 202 ALA A C 1
ATOM 1540 O O . ALA A 1 202 ? -4.242 -4.588 11.180 1.00 95.38 202 ALA A O 1
ATOM 1541 N N . ILE A 1 203 ? -2.178 -4.530 10.267 1.00 93.00 203 ILE A N 1
ATOM 1542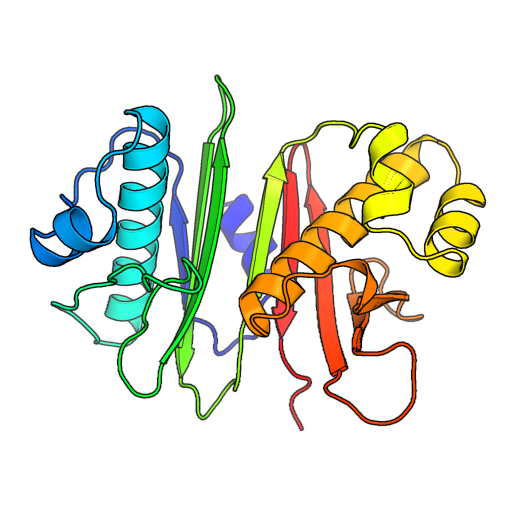 C CA . ILE A 1 203 ? -1.430 -4.946 11.456 1.00 93.00 203 ILE A CA 1
ATOM 1543 C C . ILE A 1 203 ? -0.540 -3.795 11.907 1.00 93.00 2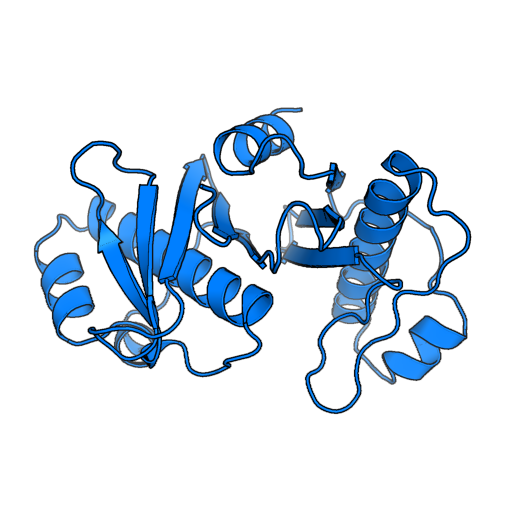03 ILE A C 1
ATOM 1545 O O . ILE A 1 203 ? 0.136 -3.147 11.106 1.00 93.00 203 ILE A O 1
ATOM 1549 N N . CYS A 1 204 ? -0.508 -3.573 13.214 1.00 89.69 204 CYS A N 1
ATOM 1550 C CA . CYS A 1 204 ? 0.425 -2.658 13.849 1.00 89.69 204 CYS A CA 1
ATOM 1551 C C . CYS A 1 204 ? 1.417 -3.476 14.671 1.00 89.69 204 CYS A C 1
ATOM 1553 O O . CYS A 1 204 ? 1.009 -4.237 15.545 1.00 89.69 204 CYS A O 1
ATOM 1555 N N . HIS A 1 205 ? 2.707 -3.308 14.404 1.00 86.81 205 HIS A N 1
ATOM 1556 C CA . HIS A 1 205 ? 3.770 -4.018 15.109 1.00 86.81 205 HIS A CA 1
ATOM 1557 C C . HIS A 1 205 ? 4.922 -3.057 15.387 1.00 86.81 205 HIS A C 1
ATOM 1559 O O . HIS A 1 205 ? 5.402 -2.380 14.477 1.00 86.81 205 HIS A O 1
ATOM 1565 N N . ASP A 1 206 ? 5.363 -2.987 16.642 1.00 83.25 206 ASP A N 1
ATOM 1566 C CA . ASP A 1 206 ? 6.343 -2.006 17.115 1.00 83.25 206 ASP A CA 1
ATOM 1567 C C . ASP A 1 206 ? 6.001 -0.580 16.628 1.00 83.25 206 ASP A C 1
ATOM 1569 O O . ASP A 1 206 ? 4.942 -0.028 16.935 1.00 83.25 206 ASP A O 1
ATOM 1573 N N . ASN A 1 207 ? 6.888 0.004 15.820 1.00 84.06 207 ASN A N 1
ATOM 1574 C CA . ASN A 1 207 ? 6.771 1.353 15.294 1.00 84.06 207 ASN A CA 1
ATOM 1575 C C . ASN A 1 207 ? 6.282 1.397 13.840 1.00 84.06 207 ASN A C 1
ATOM 1577 O O . ASN A 1 207 ? 6.599 2.349 13.135 1.00 84.06 207 ASN A O 1
ATOM 1581 N N . ILE A 1 208 ? 5.531 0.406 13.353 1.00 89.50 208 ILE A N 1
ATOM 1582 C CA . ILE A 1 208 ? 4.995 0.432 11.985 1.00 89.50 208 ILE A CA 1
ATOM 1583 C C . ILE A 1 208 ? 3.568 -0.115 11.908 1.00 89.50 208 ILE A C 1
ATOM 1585 O O . ILE A 1 208 ? 3.187 -1.030 12.633 1.00 89.50 208 ILE A O 1
ATOM 1589 N N . THR A 1 209 ? 2.763 0.487 11.041 1.00 93.00 209 THR A N 1
ATOM 1590 C CA . THR A 1 209 ? 1.453 -0.013 10.625 1.00 93.00 209 THR A CA 1
ATOM 1591 C C . THR A 1 209 ? 1.558 -0.433 9.174 1.00 93.00 209 THR A C 1
ATOM 1593 O O . THR A 1 209 ? 2.014 0.352 8.348 1.00 93.00 209 THR A O 1
ATOM 159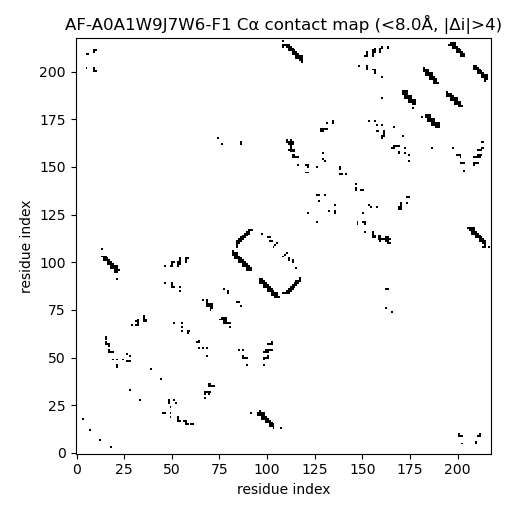6 N N . LEU A 1 210 ? 1.173 -1.669 8.883 1.00 95.62 210 LEU A N 1
ATOM 1597 C CA . LEU A 1 210 ? 1.105 -2.216 7.535 1.00 95.62 210 LEU A CA 1
ATOM 1598 C C . LEU A 1 210 ? -0.361 -2.422 7.190 1.00 95.62 210 LEU A C 1
ATOM 1600 O O . LEU A 1 210 ? -1.107 -2.965 8.004 1.00 95.62 210 LEU A O 1
ATOM 1604 N N . ALA A 1 211 ? -0.756 -2.018 5.992 1.00 97.25 211 ALA A N 1
ATOM 1605 C CA . ALA A 1 211 ? -2.098 -2.218 5.481 1.00 97.25 211 ALA A CA 1
ATOM 1606 C C . ALA A 1 211 ? -2.051 -2.801 4.070 1.00 97.25 211 ALA A C 1
ATOM 1608 O O . ALA A 1 211 ? -1.177 -2.464 3.268 1.00 97.25 211 ALA A O 1
ATOM 1609 N N . ALA A 1 212 ? -2.995 -3.688 3.778 1.00 97.50 212 ALA A N 1
ATOM 1610 C CA . ALA A 1 212 ? -3.200 -4.273 2.465 1.00 97.50 212 ALA A CA 1
ATOM 1611 C C . ALA A 1 212 ? -4.693 -4.288 2.139 1.00 97.50 212 ALA A C 1
ATOM 1613 O O . ALA A 1 212 ? -5.521 -4.583 3.002 1.00 97.50 212 ALA A O 1
ATOM 1614 N N . VAL A 1 213 ? -5.023 -3.973 0.889 1.00 96.00 213 VAL A N 1
ATOM 1615 C CA . VAL A 1 213 ? -6.392 -3.926 0.372 1.00 96.00 213 VAL A CA 1
ATOM 1616 C C . VAL A 1 213 ? -6.450 -4.628 -0.979 1.00 96.00 213 VAL A C 1
ATOM 1618 O O . VAL A 1 213 ? -5.628 -4.366 -1.862 1.00 96.00 213 VAL A O 1
ATOM 1621 N N . TYR A 1 214 ? -7.416 -5.529 -1.134 1.00 94.50 214 TYR A N 1
ATOM 1622 C CA . TYR A 1 214 ? -7.613 -6.335 -2.338 1.00 94.50 214 TYR A CA 1
ATOM 1623 C C . TYR A 1 214 ? -9.071 -6.803 -2.471 1.00 94.50 214 TYR A C 1
ATOM 1625 O O . TYR A 1 214 ? -9.793 -6.842 -1.477 1.00 94.50 214 TYR A O 1
ATOM 1633 N N . PRO A 1 215 ? -9.538 -7.146 -3.685 1.00 91.00 215 PRO A N 1
ATOM 1634 C CA . PRO A 1 215 ? -10.851 -7.749 -3.894 1.00 91.00 215 PRO A CA 1
ATOM 1635 C C . PRO A 1 215 ? -11.029 -9.026 -3.077 1.00 91.00 215 PRO A C 1
ATOM 1637 O O . PRO A 1 215 ? -10.080 -9.786 -2.887 1.00 91.00 215 PRO A O 1
ATOM 1640 N N . GLU A 1 216 ? -12.258 -9.280 -2.640 1.00 82.12 216 GLU A N 1
ATOM 1641 C CA . GLU A 1 216 ? -12.625 -10.588 -2.106 1.00 82.12 216 GLU A CA 1
ATOM 1642 C C . GLU A 1 216 ? -12.563 -11.634 -3.231 1.00 82.12 216 GLU A C 1
ATOM 1644 O O . GLU A 1 216 ? -13.050 -11.400 -4.341 1.00 82.12 216 GLU A O 1
ATOM 1649 N N . TYR A 1 217 ? -11.921 -12.771 -2.965 1.00 70.56 217 TYR A N 1
ATOM 1650 C CA . TYR A 1 217 ? -11.889 -13.895 -3.898 1.00 70.56 217 TYR A CA 1
ATOM 1651 C C . TYR A 1 217 ? -13.122 -14.773 -3.679 1.00 70.56 217 TYR A C 1
ATOM 1653 O O . TYR A 1 217 ? -13.509 -15.005 -2.535 1.00 70.56 217 TYR A O 1
ATOM 1661 N N . ASN A 1 218 ? -13.695 -15.286 -4.769 1.00 47.59 218 ASN A N 1
ATOM 1662 C CA . ASN A 1 218 ? -14.652 -16.394 -4.712 1.00 47.59 218 ASN A CA 1
ATOM 1663 C C . ASN A 1 218 ? -13.924 -17.738 -4.660 1.00 47.59 218 ASN A C 1
ATOM 1665 O O . ASN A 1 218 ? -12.893 -17.863 -5.362 1.00 47.59 218 ASN A O 1
#

Nearest PDB structures (foldseek):
  7ed2-assembly1_B  TM=8.419E-01  e=3.413E-15  Mycolicibacterium smegmatis
  8qzh-assembly1_A  TM=8.373E-01  e=2.138E-14  Mycobacterium tuberculosis
  8gkf-assembly5_E  TM=8.339E-01  e=1.424E-13  Mycobacterium tuberculosis
  4qjl-assembly1_A  TM=8.233E-01  e=1.934E-13  Mycobacterium ulcerans Agy99
  4qvh-assembly1_A  TM=8.222E-01  e=1.859E-12  Escherichia coli